Protein AF-A0A267DF35-F1 (afdb_monomer_lite)

pLDDT: mean 71.63, std 26.58, range [28.72, 97.94]

Sequence (226 aa):
MASSPFNLDKVQTRDFTPEPRKPHSKATREAQYLIDQVGPALTAGVAQIVQQKPRDPIEFLSQYLMKHADSIRYHNEQEELAQRIKEEEEAERLEELRRQEIAEEQRQMMERKRQLERERAEEEERQRREAEEARLREEEEERQRAERAAAEVEIPEGEADEDGGEAKEDGEEGAETSAAPPGEEAADAVEAGEGNQAEAEGEAEAEGEAEAEGEAEAAEEEENAE

InterPro domains:
  IPR007858 Dpy-30 motif [PF05186] (31-69)
  IPR049630 DPY30 domain-containing protein-like, dimerization/docking domain [cd22966] (30-71)

Organism: NCBI:txid282301

Secondary structure (DSSP, 8-state):
-PPPP---TT--------PPPPP-TT--HHHHHHHHHTHHHHHHHHHHHHHH--S-HHHHHHHHHHHHHHHHHHHHHHHHHHHHHHHHHHHHHHHHHHHHHHHHHHHHHHHHHHHHHHHHHHHHHHHHHHHHHHHHHHHHHHHHHHHHHHHTTSS------------------------------------------PPPPP------------------------

Foldseek 3Di:
DDDDDDDPVPPPPPPCPPDDDDPPPDDDPVRVCCCVPVVVQVVVLVVVCVVVVDPDSVVSSVVSVVVVVVVVVVVVVVVVVVVVVVVVVVVVVVVVVVVVVVVVVVVVVVVVVVVVVVVVVVVVVVVVVVVVVVVVVVVVVVVVVVVVVVVVPPDDDDDDDDDDDDDDDDDDDDDDDDDDDDDDDDDDDDDDDDDDDDDDDDDDDDDDDDDDDDDPDDDDDDDDDD

Structure (mmCIF, N/CA/C/O backbone):
data_AF-A0A267DF35-F1
#
_entry.id   AF-A0A267DF35-F1
#
loop_
_atom_site.group_PDB
_atom_site.id
_atom_site.type_symbol
_atom_site.label_atom_id
_atom_site.label_alt_id
_atom_site.label_comp_id
_atom_site.label_asym_id
_atom_site.label_entity_id
_atom_site.label_seq_id
_atom_site.pdbx_PDB_ins_code
_atom_site.Cartn_x
_atom_site.Cartn_y
_atom_site.Cartn_z
_atom_site.occupancy
_atom_site.B_iso_or_equiv
_atom_site.auth_seq_id
_atom_site.auth_comp_id
_atom_site.auth_asym_id
_atom_site.auth_atom_id
_atom_site.pdbx_PDB_model_num
ATOM 1 N N . MET A 1 1 ? -46.306 -42.555 53.923 1.00 40.75 1 MET A N 1
ATOM 2 C CA . MET A 1 1 ? -45.719 -41.300 53.408 1.00 40.75 1 MET A CA 1
ATOM 3 C C . MET A 1 1 ? -45.059 -41.631 52.082 1.00 40.75 1 MET A C 1
ATOM 5 O O . MET A 1 1 ? -44.122 -42.415 52.092 1.00 40.75 1 MET A O 1
ATOM 9 N N . ALA A 1 2 ? -45.590 -41.146 50.958 1.00 41.97 2 ALA A N 1
ATOM 10 C CA . ALA A 1 2 ? -45.001 -41.395 49.642 1.00 41.97 2 ALA A CA 1
ATOM 11 C C . ALA A 1 2 ? -44.141 -40.185 49.255 1.00 41.97 2 ALA A C 1
ATOM 13 O O . ALA A 1 2 ? -44.648 -39.066 49.216 1.00 41.97 2 ALA A O 1
ATOM 14 N N . SER A 1 3 ? -42.847 -40.407 49.022 1.00 52.50 3 SER A N 1
ATOM 15 C CA . SER A 1 3 ? -41.938 -39.359 48.552 1.00 52.50 3 SER A CA 1
ATOM 16 C C . SER A 1 3 ? -42.198 -39.093 47.070 1.00 52.50 3 SER A C 1
ATOM 18 O O . SER A 1 3 ? -42.183 -40.029 46.272 1.00 52.50 3 SER A O 1
ATOM 20 N N . SER A 1 4 ? -42.458 -37.838 46.706 1.00 61.84 4 SER A N 1
ATOM 21 C CA . SER A 1 4 ? -42.641 -37.439 45.308 1.00 61.84 4 SER A CA 1
ATOM 22 C C . SER A 1 4 ? -41.275 -37.185 44.659 1.00 61.84 4 SER A C 1
ATOM 24 O O . SER A 1 4 ? -40.547 -36.316 45.148 1.00 61.84 4 SER A O 1
ATOM 26 N N . PRO A 1 5 ? -40.898 -37.889 43.575 1.00 60.62 5 PRO A N 1
ATOM 27 C CA . PRO A 1 5 ? -39.679 -37.575 42.844 1.00 60.62 5 PRO A CA 1
ATOM 28 C C . PRO A 1 5 ? -39.849 -36.250 42.090 1.00 60.62 5 PRO A C 1
ATOM 30 O O . PRO A 1 5 ? -40.689 -36.108 41.195 1.00 60.62 5 PRO A O 1
ATOM 33 N N . PHE A 1 6 ? -39.027 -35.266 42.453 1.00 54.31 6 PHE A N 1
ATOM 34 C CA . PHE A 1 6 ? -38.950 -33.984 41.760 1.00 54.31 6 PHE A CA 1
ATOM 35 C C . PHE A 1 6 ? -38.382 -34.226 40.352 1.00 54.31 6 PHE A C 1
ATOM 37 O O . PHE A 1 6 ? -37.227 -34.618 40.202 1.00 54.31 6 PHE A O 1
ATOM 44 N N . ASN A 1 7 ? -39.208 -34.062 39.316 1.00 48.56 7 ASN A N 1
ATOM 45 C CA . ASN A 1 7 ? -38.816 -34.358 37.936 1.00 48.56 7 ASN A CA 1
ATOM 46 C C . ASN A 1 7 ? -37.849 -33.280 37.415 1.00 48.56 7 ASN A C 1
ATOM 48 O O . ASN A 1 7 ? -38.279 -32.177 37.079 1.00 48.56 7 ASN A O 1
ATOM 52 N N . LEU A 1 8 ? -36.555 -33.609 37.332 1.00 54.41 8 LEU A N 1
ATOM 53 C CA . LEU A 1 8 ? -35.504 -32.720 36.810 1.00 54.41 8 LEU A CA 1
ATOM 54 C C . LEU A 1 8 ? -35.492 -32.596 35.271 1.00 54.41 8 LEU A C 1
ATOM 56 O O . LEU A 1 8 ? -34.877 -31.673 34.746 1.00 54.41 8 LEU A O 1
ATOM 60 N N . ASP A 1 9 ? -36.236 -33.441 34.553 1.00 50.03 9 ASP A N 1
ATOM 61 C CA . ASP A 1 9 ? -36.287 -33.533 33.077 1.00 50.03 9 ASP A CA 1
ATOM 62 C C . ASP A 1 9 ? -36.944 -32.336 32.349 1.00 50.03 9 ASP A C 1
ATOM 64 O O . ASP A 1 9 ? -37.259 -32.401 31.160 1.00 50.03 9 ASP A O 1
ATOM 68 N N . LYS A 1 10 ? -37.187 -31.218 33.044 1.00 48.59 10 LYS A N 1
ATOM 69 C CA . LYS A 1 10 ? -37.752 -29.985 32.462 1.00 48.59 10 LYS A CA 1
ATOM 70 C C . LYS A 1 10 ? -36.919 -28.733 32.721 1.00 48.59 10 LYS A C 1
ATOM 72 O O . LYS A 1 10 ? -37.436 -27.620 32.605 1.00 48.59 10 LYS A O 1
ATOM 77 N N . VAL A 1 11 ? -35.620 -28.886 32.982 1.00 51.66 11 VAL A N 1
ATOM 78 C CA . VAL A 1 11 ? -34.670 -27.788 32.757 1.00 51.66 11 VAL A CA 1
ATOM 79 C C . VAL A 1 11 ? -34.530 -27.603 31.245 1.00 51.66 11 VAL A C 1
ATOM 81 O O . VAL A 1 11 ? -33.640 -28.162 30.614 1.00 51.66 11 VAL A O 1
ATOM 84 N N . GLN A 1 12 ? -35.448 -26.836 30.650 1.00 52.31 12 GLN A N 1
ATOM 85 C CA . GLN A 1 12 ? -35.281 -26.357 29.283 1.00 52.31 12 GLN A CA 1
ATOM 86 C C . GLN A 1 12 ? -34.037 -25.471 29.253 1.00 52.31 12 GLN A C 1
ATOM 88 O O . GLN A 1 12 ? -34.092 -24.305 29.656 1.00 52.31 12 GLN A O 1
ATOM 93 N N . THR A 1 13 ? -32.927 -26.016 28.758 1.00 57.03 13 THR A N 1
ATOM 94 C CA . THR A 1 13 ? -31.830 -25.226 28.210 1.00 57.03 13 THR A CA 1
ATOM 95 C C . THR A 1 13 ? -32.410 -24.442 27.043 1.00 57.03 13 THR A C 1
ATOM 97 O O . THR A 1 13 ? -32.525 -24.931 25.925 1.00 57.03 13 THR A O 1
ATOM 100 N N . ARG A 1 14 ? -32.891 -23.231 27.335 1.00 56.28 14 ARG A N 1
ATOM 101 C CA . ARG A 1 14 ? -33.241 -22.266 26.303 1.00 56.28 14 ARG A CA 1
ATOM 102 C C . ARG A 1 14 ? -31.935 -21.842 25.668 1.00 56.28 14 ARG A C 1
ATOM 104 O O . ARG A 1 14 ? -31.262 -20.962 26.201 1.00 56.28 14 ARG A O 1
ATOM 111 N N . ASP A 1 15 ? -31.595 -22.507 24.572 1.00 53.44 15 ASP A N 1
ATOM 112 C CA . ASP A 1 15 ? -30.489 -22.130 23.711 1.00 53.44 15 ASP A CA 1
ATOM 113 C C . ASP A 1 15 ? -30.694 -20.668 23.320 1.00 53.44 15 ASP A C 1
ATOM 115 O O . ASP A 1 15 ? -31.585 -20.326 22.540 1.00 53.44 15 ASP A O 1
ATOM 119 N N . PHE A 1 16 ? -29.922 -19.782 23.950 1.00 56.56 16 PHE A N 1
ATOM 120 C CA . PHE A 1 16 ? -29.970 -18.352 23.687 1.00 56.56 16 PHE A CA 1
ATOM 121 C C . PHE A 1 16 ? -29.202 -18.092 22.394 1.00 56.56 16 PHE A C 1
ATOM 123 O O . PHE A 1 16 ? -28.082 -17.588 22.398 1.00 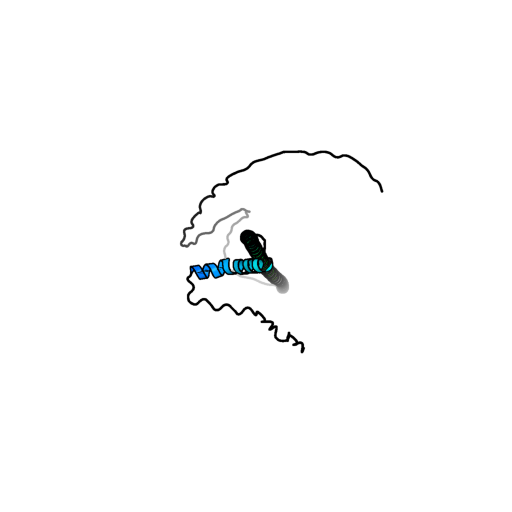56.56 16 PHE A O 1
ATOM 130 N N . THR A 1 17 ? -29.799 -18.490 21.273 1.00 56.69 17 THR A N 1
ATOM 131 C CA . THR A 1 17 ? -29.380 -18.030 19.957 1.00 56.69 17 THR A CA 1
ATOM 132 C C . THR A 1 17 ? -29.725 -16.541 19.869 1.00 56.69 17 THR A C 1
ATOM 134 O O . THR A 1 17 ? -30.900 -16.177 19.969 1.00 56.69 17 THR A O 1
ATOM 137 N N . PRO A 1 18 ? -28.737 -15.636 19.740 1.00 60.66 18 PRO A N 1
ATOM 138 C CA . PRO A 1 18 ? -29.034 -14.221 19.593 1.00 60.66 18 PRO A CA 1
ATOM 139 C C . PRO A 1 18 ? -29.689 -13.999 18.225 1.00 60.66 18 PRO A C 1
ATOM 141 O O . PRO A 1 18 ? -29.013 -14.004 17.197 1.00 60.66 18 PRO A O 1
ATOM 144 N N . GLU A 1 19 ? -31.014 -13.825 18.203 1.00 65.94 19 GLU A N 1
ATOM 145 C CA . GLU A 1 19 ? -31.729 -13.451 16.981 1.00 65.94 19 GLU A CA 1
ATOM 146 C C . GLU A 1 19 ? -31.146 -12.146 16.401 1.00 65.94 19 GLU A C 1
ATOM 148 O O . GLU A 1 19 ? -30.829 -11.222 17.164 1.00 65.94 19 GLU A O 1
ATOM 153 N N . PRO A 1 20 ? -31.041 -12.016 15.063 1.00 62.72 20 PRO A N 1
ATOM 154 C CA . PRO A 1 20 ? -30.646 -10.758 14.443 1.00 62.72 20 PRO A CA 1
ATOM 155 C C . PRO A 1 20 ? -31.634 -9.660 14.856 1.00 62.72 20 PRO A C 1
ATOM 157 O O . PRO A 1 20 ? -32.845 -9.770 14.636 1.00 62.72 20 PRO A O 1
ATOM 160 N N . ARG A 1 21 ? -31.116 -8.600 15.491 1.00 64.88 21 ARG A N 1
ATOM 161 C CA . ARG A 1 21 ? -31.935 -7.514 16.043 1.00 64.88 21 ARG A CA 1
ATOM 162 C C . ARG A 1 21 ? -32.759 -6.878 14.921 1.00 64.88 21 ARG A C 1
ATOM 164 O O . ARG A 1 21 ? -32.207 -6.297 13.991 1.00 64.88 21 ARG A O 1
ATOM 171 N N . LYS A 1 22 ? -34.088 -6.977 15.017 1.00 64.94 22 LYS A N 1
ATOM 172 C CA . LYS A 1 22 ? -35.008 -6.324 14.073 1.00 64.94 22 LYS A CA 1
ATOM 173 C C . LYS A 1 22 ? -34.751 -4.811 14.101 1.00 64.94 22 LYS A C 1
ATOM 175 O O . LYS A 1 22 ? -34.711 -4.258 15.203 1.00 64.94 22 LYS A O 1
ATOM 180 N N . PRO A 1 23 ? -34.609 -4.138 12.943 1.00 60.25 23 PRO A N 1
ATOM 181 C CA . PRO A 1 23 ? -34.352 -2.706 12.913 1.00 60.25 23 PRO A CA 1
ATOM 182 C C . PRO A 1 23 ? -35.481 -1.968 13.629 1.00 60.25 23 PRO A C 1
ATOM 184 O O . PRO A 1 23 ? -36.667 -2.231 13.400 1.00 60.25 23 PRO A O 1
ATOM 187 N N . HIS A 1 24 ? -35.112 -1.050 14.518 1.00 59.75 24 HIS A N 1
ATOM 188 C CA . HIS A 1 24 ? -36.062 -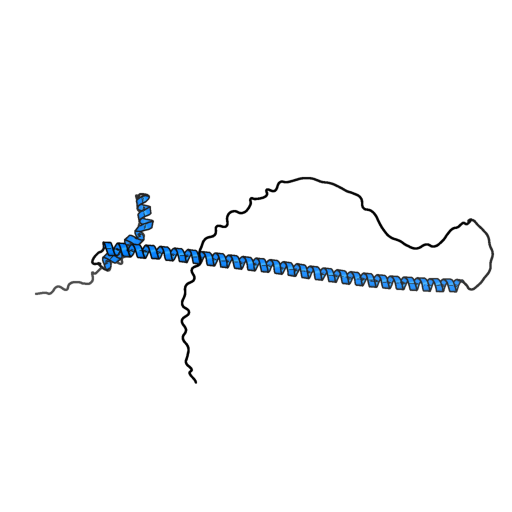0.257 15.282 1.00 59.75 24 HIS A CA 1
ATOM 189 C C . HIS A 1 24 ? -36.770 0.711 14.329 1.00 59.75 24 HIS A C 1
ATOM 191 O O . HIS A 1 24 ? -36.291 1.812 14.077 1.00 59.75 24 HIS A O 1
ATOM 197 N N . SER A 1 25 ? -37.933 0.315 13.807 1.00 60.19 25 SER A N 1
ATOM 198 C CA . SER A 1 25 ? -38.669 1.010 12.733 1.00 60.19 25 SER A CA 1
ATOM 199 C C . SER A 1 25 ? -39.163 2.431 13.062 1.00 60.19 25 SER A C 1
ATOM 201 O O . SER A 1 25 ? -39.901 3.022 12.275 1.00 60.19 25 SER A O 1
ATOM 203 N N . LYS A 1 26 ? -38.779 2.973 14.227 1.00 68.00 26 LYS A N 1
ATOM 204 C CA . LYS A 1 26 ? -39.048 4.333 14.717 1.00 68.00 26 LYS A CA 1
ATOM 205 C C . LYS A 1 26 ? -37.891 4.916 15.557 1.00 68.00 26 LYS A C 1
ATOM 207 O O . LYS A 1 26 ? -38.143 5.763 16.410 1.00 68.00 26 LYS A O 1
ATOM 212 N N . ALA A 1 27 ? -36.648 4.459 15.380 1.00 72.38 27 ALA A N 1
ATOM 213 C CA . ALA A 1 27 ? -35.501 5.122 16.007 1.00 72.38 27 ALA A CA 1
ATOM 214 C C . ALA A 1 27 ? -35.288 6.519 15.396 1.00 72.38 27 ALA A C 1
ATOM 216 O O . ALA A 1 27 ? -35.345 6.688 14.177 1.00 72.38 27 ALA A O 1
ATOM 217 N N . THR A 1 28 ? -35.036 7.527 16.234 1.00 86.81 28 THR A N 1
ATOM 218 C CA . THR A 1 28 ? -34.526 8.823 15.766 1.00 86.81 28 THR A CA 1
ATOM 219 C C . THR A 1 28 ? -33.090 8.659 15.262 1.00 86.81 28 THR A C 1
ATOM 221 O O . THR A 1 28 ? -32.393 7.725 15.659 1.00 86.81 28 THR A O 1
ATOM 224 N N . ARG A 1 29 ? -32.609 9.579 14.412 1.00 89.06 29 ARG A N 1
ATOM 225 C CA . ARG A 1 29 ? -31.218 9.556 13.914 1.00 89.06 29 ARG A CA 1
ATOM 226 C C . ARG A 1 29 ? -30.191 9.528 15.057 1.00 89.06 29 ARG A C 1
ATOM 228 O O . ARG A 1 29 ? -29.185 8.840 14.953 1.00 89.06 29 ARG A O 1
ATOM 235 N N . GLU A 1 30 ? -30.484 10.230 16.148 1.00 90.44 30 GLU A N 1
ATOM 236 C CA . GLU A 1 30 ? -29.698 10.231 17.389 1.00 90.44 30 GLU A CA 1
ATOM 237 C C . GLU A 1 30 ? -29.680 8.853 18.062 1.00 90.44 30 GLU A C 1
ATOM 239 O O . GLU A 1 30 ? -28.615 8.353 18.412 1.00 90.44 30 GLU A O 1
ATOM 244 N N . ALA A 1 31 ? -30.842 8.203 18.199 1.00 89.88 31 ALA A N 1
ATOM 245 C CA . ALA A 1 31 ? -30.923 6.860 18.765 1.00 89.88 31 ALA A CA 1
ATOM 246 C C . ALA A 1 31 ? -30.170 5.838 17.900 1.00 89.88 31 ALA A C 1
ATOM 248 O O . ALA A 1 31 ? -29.471 4.991 18.446 1.00 89.88 31 ALA A O 1
ATOM 249 N N . GLN A 1 32 ? -30.261 5.945 16.571 1.00 91.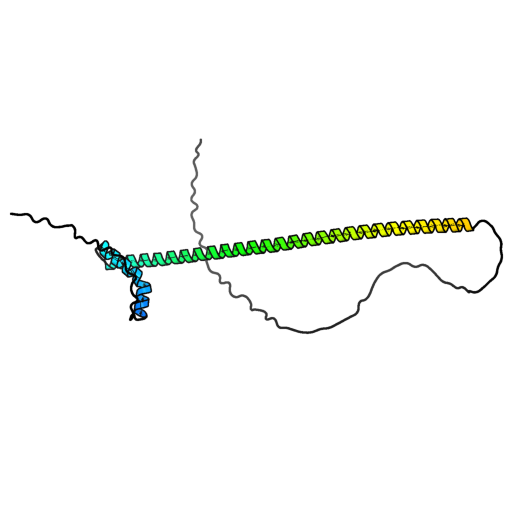12 32 GLN A N 1
ATOM 250 C CA . GLN A 1 32 ? -29.509 5.093 15.649 1.00 91.12 32 GLN A CA 1
ATOM 251 C C . GLN A 1 32 ? -27.993 5.304 15.804 1.00 91.12 32 GLN A C 1
ATOM 253 O O . GLN A 1 32 ? -27.269 4.342 16.027 1.00 91.12 32 GLN A O 1
ATOM 258 N N . TYR A 1 33 ? -27.529 6.558 15.822 1.00 92.75 33 TYR A N 1
ATOM 259 C CA . TYR A 1 33 ? -26.122 6.895 16.068 1.00 92.75 33 TYR A CA 1
ATOM 260 C C . TYR A 1 33 ? -25.599 6.318 17.395 1.00 92.75 33 TYR A C 1
ATOM 262 O O . TYR A 1 33 ? -24.522 5.728 17.430 1.00 92.75 33 TYR A O 1
ATOM 270 N N . LEU A 1 34 ? -26.370 6.423 18.483 1.00 93.69 34 LEU A N 1
ATOM 271 C CA . LEU A 1 34 ? -25.994 5.838 19.775 1.00 93.69 34 LEU A CA 1
ATOM 272 C C . LEU A 1 34 ? -25.957 4.301 19.736 1.00 93.69 34 LEU A C 1
ATOM 274 O O . LEU A 1 34 ? -25.057 3.696 20.319 1.00 93.69 34 LEU A O 1
ATOM 278 N N . ILE A 1 35 ? -26.907 3.664 19.047 1.00 92.00 35 ILE A N 1
ATOM 279 C CA . ILE A 1 35 ? -26.942 2.206 18.870 1.00 92.00 35 ILE A CA 1
ATOM 280 C C . ILE A 1 35 ? -25.717 1.716 18.096 1.00 92.00 35 ILE A C 1
ATOM 282 O O . ILE A 1 35 ? -25.149 0.696 18.480 1.00 92.00 35 ILE A O 1
ATOM 286 N N . ASP A 1 36 ? -25.299 2.445 17.064 1.00 91.88 36 ASP A N 1
ATOM 287 C CA . ASP A 1 36 ? -24.197 2.037 16.194 1.00 91.88 36 ASP A CA 1
ATOM 288 C C . ASP A 1 36 ? -22.826 2.317 16.839 1.00 91.88 36 ASP A C 1
ATOM 290 O O . ASP A 1 36 ? -21.949 1.458 16.810 1.00 91.88 36 ASP A O 1
ATOM 294 N N . GLN A 1 37 ? -22.646 3.481 17.481 1.00 92.00 37 GLN A N 1
ATOM 295 C CA . GLN A 1 37 ? -21.349 3.911 18.029 1.00 92.00 37 GLN A CA 1
ATOM 296 C C . GLN A 1 37 ? -21.048 3.358 19.431 1.00 92.00 37 GLN A C 1
ATOM 298 O O . GLN A 1 37 ? -19.954 2.859 19.681 1.00 92.00 37 GLN A O 1
ATOM 303 N N . VAL A 1 38 ? -22.000 3.443 20.370 1.00 92.94 38 VAL A N 1
ATOM 304 C CA . VAL A 1 38 ? -21.778 3.039 21.778 1.00 92.94 38 VAL A CA 1
ATOM 305 C C . VAL A 1 38 ? -22.556 1.788 22.180 1.00 92.94 38 VAL A C 1
ATOM 307 O O . VAL A 1 38 ? -22.221 1.145 23.176 1.00 92.94 38 VAL A O 1
ATOM 310 N N . GLY A 1 39 ? -23.564 1.392 21.400 1.00 93.56 39 GLY A N 1
ATOM 311 C CA . GLY A 1 39 ? -24.385 0.210 21.652 1.00 93.56 39 GLY A CA 1
ATOM 312 C C . GLY A 1 39 ? -23.605 -1.105 21.805 1.00 93.56 39 GLY A C 1
ATOM 313 O O . GLY A 1 39 ? -23.919 -1.843 22.748 1.00 93.56 39 GLY A O 1
ATOM 314 N N . PRO A 1 40 ? -22.594 -1.426 20.967 1.00 93.44 40 PRO A N 1
ATOM 315 C CA . PRO A 1 40 ? -21.802 -2.649 21.119 1.00 93.44 40 PRO A CA 1
ATOM 316 C C . PRO A 1 40 ? -21.006 -2.657 22.430 1.00 93.44 40 PRO A C 1
ATOM 318 O O . PRO A 1 40 ? -21.162 -3.578 23.236 1.00 93.44 40 PRO A O 1
ATOM 321 N N . ALA A 1 41 ? -20.247 -1.586 22.687 1.00 94.25 41 ALA A N 1
ATOM 322 C CA . ALA A 1 41 ? -19.404 -1.435 23.871 1.00 94.25 41 ALA A CA 1
ATOM 323 C C . ALA A 1 41 ? -20.224 -1.467 25.172 1.00 94.25 41 ALA A C 1
ATOM 325 O O . ALA A 1 41 ? -19.899 -2.208 26.100 1.00 94.25 41 ALA A O 1
ATOM 326 N N . LEU A 1 42 ? -21.341 -0.732 25.228 1.00 96.25 42 LEU A N 1
ATOM 327 C CA . LEU A 1 42 ? -22.234 -0.727 26.390 1.00 96.25 42 LEU A CA 1
ATOM 328 C C . LEU A 1 42 ? -22.922 -2.083 26.597 1.00 96.25 42 LEU A C 1
ATOM 330 O O . LEU A 1 42 ? -23.029 -2.533 27.737 1.00 96.25 42 LEU A O 1
ATOM 334 N N . THR A 1 43 ? -23.349 -2.769 25.527 1.00 96.38 43 THR A N 1
ATOM 335 C CA . THR A 1 43 ? -23.936 -4.118 25.649 1.00 96.38 43 THR A CA 1
ATOM 336 C C . THR A 1 43 ? -22.921 -5.090 26.259 1.00 96.38 43 THR A C 1
ATOM 338 O O . THR A 1 43 ? -23.259 -5.827 27.186 1.00 96.38 43 THR A O 1
ATOM 341 N N . ALA A 1 44 ? -21.680 -5.084 25.764 1.00 95.44 44 ALA A N 1
ATOM 342 C CA . ALA A 1 44 ? -20.626 -5.980 26.229 1.00 95.44 44 ALA A CA 1
ATOM 343 C C . ALA A 1 44 ? -20.174 -5.656 27.666 1.00 95.44 44 ALA A C 1
ATOM 345 O O . ALA A 1 44 ? -20.095 -6.561 28.499 1.00 95.44 44 ALA A O 1
ATOM 346 N N . GLY A 1 45 ? -19.972 -4.376 27.995 1.00 96.38 45 GLY A N 1
ATOM 347 C CA . GLY A 1 45 ? -19.611 -3.932 29.344 1.00 96.38 45 GLY A CA 1
ATOM 348 C C . GLY A 1 45 ? -20.682 -4.270 30.384 1.00 96.38 45 GLY A C 1
ATOM 349 O O . GLY A 1 45 ? -20.375 -4.842 31.430 1.00 96.38 45 GLY A O 1
ATOM 350 N N . VAL A 1 46 ? -21.961 -4.023 30.078 1.00 97.06 46 VAL A N 1
ATOM 351 C CA . VAL A 1 46 ? -23.078 -4.403 30.962 1.00 97.06 46 VAL A CA 1
ATOM 352 C C . VAL A 1 46 ? -23.193 -5.925 31.102 1.00 97.06 46 VAL A C 1
ATOM 354 O O . VAL A 1 46 ? -23.432 -6.414 32.207 1.00 97.06 46 VAL A O 1
ATOM 357 N N . ALA A 1 47 ? -22.957 -6.696 30.035 1.00 97.38 47 ALA A N 1
ATOM 358 C CA . ALA A 1 47 ? -22.911 -8.155 30.128 1.00 97.38 47 ALA A CA 1
ATOM 359 C C . ALA A 1 47 ? -21.792 -8.640 31.072 1.00 97.38 47 ALA A C 1
ATOM 361 O O . ALA A 1 47 ? -22.034 -9.533 31.888 1.00 97.38 47 ALA A O 1
ATOM 362 N N . GLN A 1 48 ? -20.605 -8.019 31.037 1.00 96.06 48 GLN A N 1
ATOM 363 C CA . GLN A 1 48 ? -19.525 -8.326 31.983 1.00 96.06 48 GLN A CA 1
ATOM 364 C C . GLN A 1 48 ? -19.879 -7.946 33.428 1.00 96.06 48 GLN A C 1
ATOM 366 O O . GLN A 1 48 ? -19.615 -8.737 34.333 1.00 96.06 48 GLN A O 1
ATOM 371 N N . ILE A 1 49 ? -20.547 -6.811 33.664 1.00 97.81 49 ILE A N 1
ATOM 372 C CA . ILE A 1 49 ? -21.025 -6.416 35.004 1.00 97.81 49 ILE A CA 1
ATOM 373 C C . ILE A 1 49 ? -21.996 -7.455 35.574 1.00 97.81 49 ILE A C 1
ATOM 375 O O . ILE A 1 49 ? -21.879 -7.837 36.739 1.00 97.81 49 ILE A O 1
ATOM 379 N N . VAL A 1 50 ? -22.933 -7.957 34.763 1.00 97.31 50 VAL A N 1
ATOM 380 C CA . VAL A 1 50 ? -23.902 -8.984 35.190 1.00 97.31 50 VAL A CA 1
ATOM 381 C C . VAL A 1 50 ? -23.216 -10.313 35.537 1.00 97.31 50 VAL A C 1
ATOM 383 O O . VAL A 1 50 ? -23.657 -11.001 36.463 1.00 97.31 50 VAL A O 1
ATOM 386 N N . GLN A 1 51 ? -22.134 -10.663 34.832 1.00 95.69 51 GLN A N 1
ATOM 387 C CA . GLN A 1 51 ? -21.345 -11.873 35.085 1.00 95.69 51 GLN A CA 1
ATOM 388 C C . GLN A 1 51 ? -20.446 -11.741 36.323 1.00 95.69 51 GLN A C 1
ATOM 390 O O . GLN A 1 51 ? -20.510 -12.584 37.216 1.00 95.69 51 GLN A O 1
ATOM 395 N N . GLN A 1 52 ? -19.623 -10.690 36.389 1.00 95.62 52 GLN A N 1
ATOM 396 C CA . GLN A 1 52 ? -18.597 -10.522 37.425 1.00 95.62 52 GLN A CA 1
ATOM 397 C C . GLN A 1 52 ? -19.146 -9.943 38.735 1.00 95.62 52 GLN A C 1
ATOM 399 O O . GLN A 1 52 ? -18.555 -10.166 39.789 1.00 95.62 52 GLN A O 1
ATOM 404 N N . LYS A 1 53 ? -20.269 -9.211 38.680 1.00 96.50 53 LYS A N 1
ATOM 405 C CA . LYS A 1 53 ? -20.896 -8.509 39.817 1.00 96.50 53 LYS A CA 1
ATOM 406 C C . LYS A 1 53 ? -19.874 -7.705 40.640 1.00 96.50 53 LYS A C 1
ATOM 408 O O . LYS A 1 53 ? -19.738 -7.938 41.844 1.00 96.50 53 LYS A O 1
ATOM 413 N N . PRO A 1 54 ? -19.139 -6.776 39.995 1.00 97.31 54 PRO A N 1
ATOM 414 C CA . PRO A 1 54 ? -18.141 -5.952 40.666 1.00 97.31 54 PRO A CA 1
ATOM 415 C C . PRO A 1 54 ? -18.771 -5.153 41.812 1.00 97.31 54 PRO A C 1
ATOM 417 O O . PRO A 1 54 ? -19.942 -4.772 41.758 1.00 97.31 54 PRO A O 1
ATOM 420 N N . ARG A 1 55 ? -17.970 -4.872 42.847 1.00 96.31 55 ARG A N 1
ATOM 421 C CA . ARG A 1 55 ? -18.403 -4.102 44.026 1.00 96.31 55 ARG A CA 1
ATOM 422 C C . ARG A 1 55 ? -18.894 -2.697 43.661 1.00 96.31 55 ARG A C 1
ATOM 424 O O . ARG A 1 55 ? -19.812 -2.202 44.308 1.00 96.31 55 ARG A O 1
ATOM 431 N N . ASP A 1 56 ? -18.287 -2.094 42.643 1.00 97.88 56 ASP A N 1
ATOM 432 C CA . ASP A 1 56 ? -18.749 -0.862 42.011 1.00 97.88 56 ASP A CA 1
ATOM 433 C C . ASP A 1 56 ? -18.953 -1.119 40.503 1.00 97.88 56 ASP A C 1
ATOM 435 O O . ASP A 1 56 ? -17.977 -1.352 39.783 1.00 97.88 56 ASP A O 1
ATOM 439 N N . PRO A 1 57 ? -20.204 -1.146 40.008 1.00 97.12 57 PRO A N 1
ATOM 440 C CA . PRO A 1 57 ? -20.489 -1.377 38.597 1.00 97.12 57 PRO A CA 1
ATOM 441 C C . PRO A 1 57 ? -20.277 -0.135 37.724 1.00 97.12 57 PRO A C 1
ATOM 443 O O . PRO A 1 57 ? -20.136 -0.288 36.513 1.00 97.12 57 PRO A O 1
ATOM 446 N N . ILE A 1 58 ? -20.261 1.074 38.297 1.00 97.19 58 ILE A N 1
ATOM 447 C CA . ILE A 1 58 ? -20.047 2.315 37.542 1.00 97.19 58 ILE A CA 1
ATOM 448 C C . ILE A 1 58 ? -18.557 2.443 37.227 1.00 97.19 58 ILE A C 1
ATOM 450 O O . ILE A 1 58 ? -18.193 2.628 36.067 1.00 97.19 58 ILE A O 1
ATOM 454 N N . GLU A 1 59 ? -17.709 2.241 38.236 1.00 97.44 59 GLU A N 1
ATOM 455 C CA . GLU A 1 59 ? -16.251 2.263 38.080 1.00 97.44 59 GLU A CA 1
ATOM 456 C C . GLU A 1 59 ? -15.731 1.085 37.237 1.00 97.44 59 GLU A C 1
ATOM 458 O O . GLU A 1 59 ? -14.782 1.218 36.468 1.00 97.44 59 GLU A O 1
ATOM 463 N N . PHE A 1 60 ? -16.385 -0.078 37.296 1.00 97.88 60 PHE A N 1
ATOM 464 C CA . PHE A 1 60 ? -16.073 -1.154 36.354 1.00 97.88 60 PHE A CA 1
ATOM 465 C C . PHE A 1 60 ? -16.404 -0.756 34.904 1.00 97.88 60 PHE A C 1
ATOM 467 O O . PHE A 1 60 ? -15.632 -1.055 33.991 1.00 97.88 60 PHE A O 1
ATOM 474 N N . LEU A 1 61 ? -17.541 -0.084 34.673 1.00 97.25 61 LEU A N 1
ATOM 475 C CA . LEU A 1 61 ? -17.958 0.308 33.326 1.00 97.25 61 LEU A CA 1
ATOM 476 C C . LEU A 1 61 ? -17.055 1.393 32.731 1.00 97.25 61 LEU A C 1
ATOM 478 O O . LEU A 1 61 ? -16.732 1.305 31.549 1.00 97.25 61 LEU A O 1
ATOM 482 N N . SER A 1 62 ? -16.628 2.384 33.522 1.00 97.12 62 SER A N 1
ATOM 483 C CA . SER A 1 62 ? -15.700 3.430 33.066 1.00 97.12 62 SER A CA 1
ATOM 484 C C . SER A 1 62 ? -14.380 2.815 32.590 1.00 97.12 62 SER A C 1
ATOM 486 O O . SER A 1 62 ? -13.988 3.012 31.439 1.00 97.12 62 SER A O 1
ATOM 488 N N . GLN A 1 63 ? -13.755 1.971 33.418 1.00 96.88 63 GLN A N 1
ATOM 489 C CA . GLN A 1 63 ? -12.517 1.268 33.072 1.00 96.88 63 GLN A CA 1
ATOM 490 C C . GLN A 1 63 ? -12.679 0.331 31.868 1.00 96.88 63 GLN A C 1
ATOM 492 O O . GLN A 1 63 ? -11.755 0.200 31.064 1.00 96.88 63 GLN A O 1
ATOM 497 N N . TYR A 1 64 ? -13.833 -0.332 31.730 1.00 96.50 64 TYR A N 1
ATOM 498 C CA . TYR A 1 64 ? -14.132 -1.171 30.570 1.00 96.50 64 TYR A CA 1
ATOM 499 C C . TYR A 1 64 ? -14.202 -0.344 29.278 1.00 96.50 64 TYR A C 1
ATOM 501 O O . TYR A 1 64 ? -13.579 -0.705 28.280 1.00 96.50 64 TYR A O 1
ATOM 509 N N . LEU A 1 65 ? -14.926 0.780 29.300 1.00 96.25 65 LEU A N 1
ATOM 510 C CA . LEU A 1 65 ? -15.094 1.649 28.134 1.00 96.25 65 LEU A CA 1
ATOM 511 C C . LEU A 1 65 ? -13.783 2.325 27.714 1.00 96.25 65 LEU A C 1
ATOM 513 O O . LEU A 1 65 ? -13.532 2.422 26.516 1.00 96.25 65 LEU A O 1
ATOM 517 N N . MET A 1 66 ? -12.927 2.722 28.664 1.00 96.19 66 MET A N 1
ATOM 518 C CA . MET A 1 66 ? -11.585 3.241 28.357 1.00 96.19 66 MET A CA 1
ATOM 519 C C . MET A 1 66 ? -10.744 2.196 27.611 1.00 96.19 66 MET A C 1
ATOM 521 O O . MET A 1 66 ? -10.333 2.438 26.481 1.00 96.19 66 MET A O 1
ATOM 525 N N . LYS A 1 67 ? -10.607 0.985 28.172 1.00 95.56 67 LYS A N 1
ATOM 526 C CA . LYS A 1 67 ? -9.865 -0.120 27.533 1.00 95.56 67 LYS A CA 1
ATOM 527 C C . LYS A 1 67 ? -10.417 -0.475 26.150 1.00 95.56 67 LYS A C 1
ATOM 529 O O . LYS A 1 67 ? -9.652 -0.798 25.246 1.00 95.56 67 LYS A O 1
ATOM 534 N N . HIS A 1 68 ? -11.738 -0.423 25.975 1.00 94.06 68 HIS A N 1
ATOM 535 C CA . HIS A 1 68 ? -12.389 -0.663 24.687 1.00 94.06 68 HIS A CA 1
ATOM 536 C C . HIS A 1 68 ? -12.079 0.442 23.664 1.00 94.06 68 HIS A C 1
ATOM 538 O O . HIS A 1 68 ? -11.849 0.137 22.496 1.00 94.06 68 HIS A O 1
ATOM 544 N N . ALA A 1 69 ? -12.045 1.712 24.081 1.00 93.19 69 ALA A N 1
ATOM 545 C CA . ALA A 1 69 ? -11.657 2.826 23.218 1.00 93.19 69 ALA A CA 1
ATOM 546 C C . ALA A 1 69 ? -10.183 2.724 22.793 1.00 93.19 69 ALA A C 1
ATOM 548 O O . ALA A 1 69 ? -9.888 2.840 21.604 1.00 93.19 69 ALA A O 1
ATOM 549 N N . ASP A 1 70 ? -9.281 2.417 23.729 1.00 94.56 70 ASP A N 1
ATOM 550 C CA . ASP A 1 70 ? -7.860 2.191 23.437 1.00 94.56 70 ASP A CA 1
ATOM 551 C C . ASP A 1 70 ? -7.660 0.997 22.486 1.00 94.56 70 ASP A C 1
ATOM 553 O O . ASP A 1 70 ? -6.870 1.077 21.548 1.00 94.56 70 ASP A O 1
ATOM 557 N N . SER A 1 71 ? -8.439 -0.080 22.660 1.00 93.25 71 SER A N 1
ATOM 558 C CA . SER A 1 71 ? -8.411 -1.245 21.760 1.00 93.25 71 SER A CA 1
ATOM 559 C C . SER A 1 71 ? -8.855 -0.892 20.337 1.00 93.25 71 SER A C 1
ATOM 561 O O . SER A 1 71 ? -8.212 -1.319 19.384 1.00 93.25 71 SER A O 1
ATOM 563 N N . ILE A 1 72 ? -9.927 -0.099 20.172 1.00 93.06 72 ILE A N 1
ATOM 564 C CA . ILE A 1 72 ? -10.360 0.379 18.845 1.00 93.06 72 ILE A CA 1
ATOM 565 C C . ILE A 1 72 ? -9.253 1.205 18.195 1.00 93.06 72 ILE A C 1
ATOM 567 O O . ILE A 1 72 ? -8.921 0.969 17.039 1.00 93.06 72 ILE A O 1
ATOM 571 N N . ARG A 1 73 ? -8.671 2.159 18.932 1.00 93.56 73 ARG A N 1
ATOM 572 C CA . ARG A 1 73 ? -7.599 3.013 18.406 1.00 93.56 73 ARG A CA 1
ATOM 573 C C . ARG A 1 73 ? -6.409 2.189 17.934 1.00 93.56 73 ARG A C 1
ATOM 575 O O . ARG A 1 73 ? -5.995 2.348 16.794 1.00 93.56 73 ARG A O 1
ATOM 582 N N . TYR A 1 74 ? -5.944 1.257 18.764 1.00 94.94 74 TYR A N 1
ATOM 583 C CA . TYR A 1 74 ? -4.866 0.344 18.403 1.00 94.94 74 TYR A CA 1
ATOM 584 C C . TYR A 1 74 ? -5.196 -0.474 17.146 1.00 94.94 74 TYR A C 1
ATOM 586 O O . TYR A 1 74 ? -4.373 -0.555 16.240 1.00 94.94 74 TYR A O 1
ATOM 594 N N . HIS A 1 75 ? -6.401 -1.048 17.045 1.00 93.56 75 HIS A N 1
ATOM 595 C CA . HIS A 1 75 ? -6.794 -1.806 15.854 1.00 93.56 75 HIS A CA 1
ATOM 596 C C . HIS A 1 75 ? -6.854 -0.939 14.592 1.00 93.56 75 HIS A C 1
ATOM 598 O O . HIS A 1 75 ? -6.329 -1.361 13.567 1.00 93.56 75 HIS A O 1
ATOM 604 N N . ASN A 1 76 ? -7.395 0.279 14.671 1.00 94.44 76 ASN A N 1
ATOM 605 C CA . ASN A 1 76 ? -7.407 1.216 13.547 1.00 94.44 76 ASN A CA 1
ATOM 606 C C . ASN A 1 76 ? -5.977 1.599 13.120 1.00 94.44 76 ASN A C 1
ATOM 608 O O . ASN A 1 76 ? -5.654 1.533 11.940 1.00 94.44 76 ASN A O 1
ATOM 612 N N . GLU A 1 77 ? -5.103 1.932 14.076 1.00 95.75 77 GLU A N 1
ATOM 613 C CA . GLU A 1 77 ? -3.691 2.258 13.827 1.00 95.75 77 GLU A CA 1
ATOM 614 C C . GLU A 1 77 ? -2.952 1.073 13.163 1.00 95.75 77 GLU A C 1
ATOM 616 O O . GLU A 1 77 ? -2.173 1.268 12.230 1.00 95.75 77 GLU A O 1
ATOM 621 N N . GLN A 1 78 ? -3.231 -0.173 13.574 1.00 95.62 78 GLN A N 1
ATOM 622 C CA . GLN A 1 78 ? -2.691 -1.374 12.919 1.00 95.62 78 GLN A CA 1
ATOM 623 C C . GLN A 1 78 ? -3.278 -1.616 11.518 1.00 95.62 78 GLN A C 1
ATOM 625 O O . GLN A 1 78 ? -2.545 -2.033 10.621 1.00 95.62 78 GLN A O 1
ATOM 630 N N . GLU A 1 79 ? -4.572 -1.363 11.301 1.00 96.19 79 GLU A N 1
ATOM 631 C CA . GLU A 1 79 ? -5.203 -1.486 9.980 1.00 96.19 79 GLU A CA 1
ATOM 632 C C . GLU A 1 79 ? -4.678 -0.436 8.992 1.00 96.19 79 GLU A C 1
ATOM 634 O O . GLU A 1 79 ? -4.418 -0.782 7.840 1.00 96.19 79 GLU A O 1
ATOM 639 N N . GLU A 1 80 ? -4.454 0.806 9.431 1.00 96.19 80 GLU A N 1
ATOM 640 C CA . GLU A 1 80 ? -3.823 1.857 8.625 1.00 96.19 80 GLU A CA 1
ATOM 641 C C . GLU A 1 80 ? -2.378 1.500 8.251 1.00 96.19 80 GLU A C 1
ATOM 643 O O . GLU A 1 80 ? -1.998 1.612 7.085 1.00 96.19 80 GLU A O 1
ATOM 648 N N . LEU A 1 81 ? -1.570 1.020 9.204 1.00 96.56 81 LEU A N 1
ATOM 649 C CA . LEU A 1 81 ? -0.205 0.559 8.923 1.00 96.56 81 LEU A CA 1
ATOM 650 C C . LEU A 1 81 ? -0.199 -0.619 7.936 1.00 96.56 81 LEU A C 1
ATOM 652 O O . LEU A 1 81 ? 0.579 -0.626 6.984 1.00 96.56 81 LEU A O 1
ATOM 656 N N . ALA A 1 82 ? -1.104 -1.585 8.110 1.00 96.44 82 ALA A N 1
ATOM 657 C CA . ALA A 1 82 ? -1.240 -2.727 7.209 1.00 96.44 82 ALA A CA 1
ATOM 658 C C . ALA A 1 82 ? -1.791 -2.359 5.817 1.00 96.44 82 ALA A C 1
ATOM 660 O O . ALA A 1 82 ? -1.621 -3.141 4.881 1.00 96.44 82 ALA A O 1
ATOM 661 N N . GLN A 1 83 ? -2.466 -1.215 5.667 1.00 96.88 83 GLN A N 1
ATOM 662 C CA . GLN A 1 83 ? -2.846 -0.656 4.365 1.00 96.88 83 GLN A CA 1
ATOM 663 C C . GLN A 1 83 ? -1.640 0.003 3.691 1.00 96.88 83 GLN A C 1
ATOM 665 O O . GLN A 1 83 ? -1.315 -0.379 2.571 1.00 96.88 83 GLN A O 1
ATOM 670 N N . ARG A 1 84 ? -0.902 0.870 4.399 1.00 96.81 84 ARG A N 1
ATOM 671 C CA . ARG A 1 84 ? 0.300 1.539 3.860 1.00 96.81 84 ARG A CA 1
ATOM 672 C C . ARG A 1 84 ? 1.353 0.550 3.356 1.00 96.81 84 ARG A C 1
ATOM 674 O O . ARG A 1 84 ? 1.854 0.722 2.255 1.00 96.81 84 ARG A O 1
ATOM 681 N N . ILE A 1 85 ? 1.625 -0.522 4.108 1.00 96.88 85 ILE A N 1
ATOM 682 C CA . ILE A 1 85 ? 2.577 -1.571 3.691 1.00 96.88 85 ILE A CA 1
ATOM 683 C C . ILE A 1 85 ? 2.126 -2.252 2.386 1.00 96.88 85 ILE A C 1
ATOM 685 O O . ILE A 1 85 ? 2.952 -2.556 1.534 1.00 96.88 85 ILE A O 1
ATOM 689 N N . LYS A 1 86 ? 0.819 -2.475 2.190 1.00 96.94 86 LYS A N 1
ATOM 690 C CA . LYS A 1 86 ? 0.304 -3.063 0.940 1.00 96.94 86 LYS A CA 1
ATOM 691 C C . LYS A 1 86 ? 0.393 -2.095 -0.232 1.00 96.94 86 LYS A C 1
ATOM 693 O O . LYS A 1 86 ? 0.725 -2.524 -1.328 1.00 96.94 86 LYS A O 1
ATOM 698 N N . GLU A 1 87 ? 0.096 -0.819 -0.004 1.00 96.94 87 GLU A N 1
ATOM 699 C CA . GLU A 1 87 ? 0.234 0.231 -1.018 1.00 96.94 87 GLU A CA 1
ATOM 700 C C . GLU A 1 87 ? 1.700 0.378 -1.460 1.00 96.94 87 GLU A C 1
ATOM 702 O O . GLU A 1 87 ? 1.968 0.500 -2.653 1.00 96.94 87 GLU A O 1
ATOM 707 N N . GLU A 1 88 ? 2.646 0.278 -0.521 1.00 96.62 88 GLU A N 1
ATOM 708 C CA . GLU A 1 88 ? 4.090 0.258 -0.780 1.00 96.62 88 GLU A CA 1
ATOM 709 C C . GLU A 1 88 ? 4.512 -1.000 -1.566 1.00 96.62 88 GLU A C 1
ATOM 711 O O . GLU A 1 88 ? 5.096 -0.871 -2.639 1.00 96.62 88 GLU A O 1
ATOM 716 N N . GLU A 1 89 ? 4.112 -2.208 -1.136 1.00 96.75 89 GLU A N 1
ATOM 717 C CA . GLU A 1 89 ? 4.358 -3.458 -1.884 1.00 96.75 89 GLU A CA 1
ATOM 718 C C . GLU A 1 89 ? 3.771 -3.440 -3.312 1.00 96.75 89 GLU A C 1
ATOM 720 O O . GLU A 1 89 ? 4.344 -4.017 -4.241 1.00 96.75 89 GLU A O 1
ATOM 725 N N . GLU A 1 90 ? 2.593 -2.841 -3.506 1.00 97.12 90 GLU A N 1
ATOM 726 C CA . GLU A 1 90 ? 1.957 -2.718 -4.823 1.00 97.12 90 GLU A CA 1
ATOM 727 C C . GLU A 1 90 ? 2.669 -1.682 -5.707 1.00 97.12 90 GLU A C 1
ATOM 729 O O . GLU A 1 90 ? 2.828 -1.919 -6.910 1.00 97.12 90 GLU A O 1
ATOM 734 N N . ALA A 1 91 ? 3.157 -0.583 -5.123 1.00 97.06 91 ALA A N 1
ATOM 735 C CA . ALA A 1 91 ? 3.971 0.409 -5.818 1.00 97.06 91 ALA A CA 1
ATOM 736 C C . ALA A 1 91 ? 5.326 -0.173 -6.256 1.00 97.06 91 ALA A C 1
ATOM 738 O O . ALA A 1 91 ? 5.669 -0.069 -7.436 1.00 97.06 91 ALA A O 1
ATOM 739 N N . GLU A 1 92 ? 6.048 -0.859 -5.362 1.00 97.38 92 GLU A N 1
ATOM 740 C CA . GLU A 1 92 ? 7.320 -1.525 -5.677 1.00 97.38 92 GLU A CA 1
ATOM 741 C C . GLU A 1 92 ? 7.160 -2.520 -6.835 1.00 97.38 92 GLU A C 1
ATOM 743 O O . GLU A 1 92 ? 7.903 -2.460 -7.816 1.00 97.38 92 GLU A O 1
ATOM 748 N N . ARG A 1 93 ? 6.133 -3.385 -6.795 1.00 97.12 93 ARG A N 1
ATOM 749 C CA . ARG A 1 93 ? 5.846 -4.335 -7.889 1.00 97.12 93 ARG A CA 1
ATOM 750 C C . ARG A 1 93 ? 5.566 -3.635 -9.219 1.00 97.12 93 ARG A C 1
ATOM 752 O O . ARG A 1 93 ? 5.966 -4.137 -10.270 1.00 97.12 93 ARG A O 1
ATOM 759 N N . LEU A 1 94 ? 4.880 -2.492 -9.202 1.00 97.69 94 LEU A N 1
ATOM 760 C CA . LEU A 1 94 ? 4.609 -1.717 -10.415 1.00 97.69 94 LEU A CA 1
ATOM 761 C C . LEU A 1 94 ? 5.885 -1.065 -10.975 1.00 97.69 94 LEU A C 1
ATOM 763 O O . LEU A 1 94 ? 6.059 -1.009 -12.195 1.00 97.69 94 LEU A O 1
ATOM 767 N N . GLU A 1 95 ? 6.790 -0.600 -10.114 1.00 97.25 95 GLU A N 1
ATOM 768 C CA . GLU A 1 95 ? 8.100 -0.088 -10.528 1.00 97.25 95 GLU A CA 1
ATOM 769 C C . GLU A 1 95 ? 9.016 -1.192 -11.068 1.00 97.25 95 GLU A C 1
ATOM 771 O O . GLU A 1 95 ? 9.664 -0.995 -12.100 1.00 97.25 95 GLU A O 1
ATOM 776 N N . GLU A 1 96 ? 9.024 -2.377 -10.449 1.00 97.38 96 GLU A N 1
ATOM 777 C CA . GLU A 1 96 ? 9.746 -3.546 -10.960 1.00 97.38 96 GLU A CA 1
ATOM 778 C C . GLU A 1 96 ? 9.271 -3.945 -12.361 1.00 97.38 96 GLU A C 1
ATOM 780 O O . GLU A 1 96 ? 10.104 -4.188 -13.237 1.00 97.38 96 GLU A O 1
ATOM 785 N N . LEU A 1 97 ? 7.953 -3.974 -12.597 1.00 97.88 97 LEU A N 1
ATOM 786 C CA . LEU A 1 97 ? 7.378 -4.270 -13.912 1.00 97.88 97 LEU A CA 1
ATOM 787 C C . LEU A 1 97 ? 7.793 -3.227 -14.958 1.00 97.88 97 LEU A C 1
ATOM 789 O O . LEU A 1 97 ? 8.331 -3.600 -15.999 1.00 97.88 97 LEU A O 1
ATOM 793 N N . ARG A 1 98 ? 7.663 -1.928 -14.660 1.00 97.56 98 ARG A N 1
ATOM 794 C CA . ARG A 1 98 ? 8.127 -0.850 -15.559 1.00 97.56 98 ARG A CA 1
ATOM 795 C C . ARG A 1 98 ? 9.619 -0.954 -15.869 1.00 97.56 98 ARG A C 1
ATOM 797 O O . ARG A 1 98 ? 10.047 -0.734 -17.000 1.00 97.56 98 ARG A O 1
ATOM 804 N N . ARG A 1 99 ? 10.436 -1.299 -14.871 1.00 97.69 99 ARG A N 1
ATOM 805 C CA . ARG A 1 99 ? 11.881 -1.486 -15.046 1.00 97.69 99 ARG A CA 1
ATOM 806 C C . ARG A 1 99 ? 12.197 -2.693 -15.933 1.00 97.69 99 ARG A C 1
ATOM 808 O O . ARG A 1 99 ? 13.166 -2.635 -16.690 1.00 97.69 99 ARG A O 1
ATOM 815 N N . GLN A 1 100 ? 11.401 -3.760 -15.851 1.00 97.31 100 GLN A N 1
ATOM 816 C CA . GLN A 1 100 ? 11.503 -4.917 -16.743 1.00 97.31 100 GLN A CA 1
ATOM 817 C C . GLN A 1 100 ? 11.109 -4.543 -18.177 1.00 97.31 100 GLN A C 1
ATOM 819 O O . GLN A 1 100 ? 11.906 -4.788 -19.079 1.00 97.31 100 GLN A O 1
ATOM 824 N N . GLU A 1 101 ? 9.977 -3.862 -18.382 1.00 97.62 101 GLU A N 1
ATOM 825 C CA . GLU A 1 101 ? 9.532 -3.369 -19.698 1.00 97.62 101 GLU A CA 1
ATOM 826 C C . GLU A 1 101 ? 10.617 -2.513 -20.377 1.00 97.62 101 GLU A C 1
ATOM 828 O O . GLU A 1 101 ? 11.060 -2.830 -21.480 1.00 97.62 101 GLU A O 1
ATOM 833 N N . ILE A 1 102 ? 11.148 -1.500 -19.679 1.00 97.81 102 ILE A N 1
ATOM 834 C CA . ILE A 1 102 ? 12.226 -0.637 -20.194 1.00 97.81 102 ILE A CA 1
ATOM 835 C C . ILE A 1 102 ? 13.488 -1.453 -20.530 1.00 97.81 102 ILE A C 1
ATOM 837 O O . ILE A 1 102 ? 14.151 -1.197 -21.538 1.00 97.81 102 ILE A O 1
ATOM 841 N N . ALA A 1 103 ? 13.847 -2.443 -19.707 1.00 97.94 103 ALA A N 1
ATOM 842 C CA . ALA A 1 103 ? 15.005 -3.296 -19.965 1.00 97.94 103 ALA A CA 1
ATOM 843 C C . ALA A 1 103 ? 14.799 -4.225 -21.177 1.00 97.94 103 ALA A C 1
ATOM 845 O O . ALA A 1 103 ? 15.759 -4.512 -21.897 1.00 97.94 103 ALA A O 1
ATOM 846 N N . GLU A 1 104 ? 13.573 -4.687 -21.427 1.00 97.69 104 GLU A N 1
ATOM 847 C CA . GLU A 1 104 ? 13.221 -5.473 -22.610 1.00 97.69 104 GLU A CA 1
ATOM 848 C C . GLU A 1 104 ? 13.213 -4.620 -23.882 1.00 97.69 104 GLU A C 1
ATOM 850 O O . GLU A 1 104 ? 13.839 -5.014 -24.869 1.00 97.69 104 GLU A O 1
ATOM 855 N N . GLU A 1 105 ? 12.623 -3.423 -23.853 1.00 97.50 105 GLU A N 1
ATOM 856 C CA . GLU A 1 105 ? 12.673 -2.467 -24.969 1.00 97.50 105 GLU A CA 1
ATOM 857 C C . GLU A 1 105 ? 14.119 -2.108 -25.344 1.00 97.50 105 GLU A C 1
ATOM 859 O O . GLU A 1 105 ? 14.497 -2.150 -26.519 1.00 97.50 105 GLU A O 1
ATOM 864 N N . GLN A 1 106 ? 14.972 -1.829 -24.351 1.00 97.12 106 GLN A N 1
ATOM 865 C CA . GLN A 1 106 ? 16.395 -1.556 -24.576 1.00 97.12 106 GLN A CA 1
ATOM 866 C C . GLN A 1 106 ? 17.123 -2.747 -25.215 1.00 97.12 106 GLN A C 1
ATOM 868 O O . GLN A 1 106 ? 17.940 -2.550 -26.119 1.00 97.12 106 GLN A O 1
ATOM 873 N N . ARG A 1 107 ? 16.823 -3.986 -24.797 1.00 97.50 107 ARG A N 1
ATOM 874 C CA . ARG A 1 107 ? 17.386 -5.200 -25.416 1.00 97.50 107 ARG A CA 1
ATOM 875 C C . ARG A 1 107 ? 16.948 -5.335 -26.872 1.00 97.50 107 ARG A C 1
ATOM 877 O O . ARG A 1 107 ? 17.808 -5.498 -27.733 1.00 97.50 107 ARG A O 1
ATOM 884 N N . GLN A 1 108 ? 15.654 -5.189 -27.159 1.00 97.50 108 GLN A N 1
ATOM 885 C CA . GLN A 1 108 ? 15.120 -5.259 -28.524 1.00 97.50 108 GLN A CA 1
ATOM 886 C C . GLN A 1 108 ? 15.740 -4.186 -29.435 1.00 97.50 108 GLN A C 1
ATOM 888 O O . GLN A 1 108 ? 16.149 -4.481 -30.559 1.00 97.50 108 GLN A O 1
ATOM 893 N N . MET A 1 109 ? 15.889 -2.953 -28.940 1.00 97.25 109 MET A N 1
ATOM 894 C CA . MET A 1 109 ? 16.541 -1.862 -29.672 1.00 97.25 109 MET A CA 1
ATOM 895 C C . MET A 1 109 ? 18.025 -2.142 -29.949 1.00 97.25 109 MET A C 1
ATOM 897 O O . MET A 1 109 ? 18.501 -1.898 -31.060 1.00 97.25 109 MET A O 1
ATOM 901 N N . MET A 1 110 ? 18.756 -2.694 -28.976 1.00 97.56 110 MET A N 1
ATOM 902 C CA . MET A 1 110 ? 20.161 -3.084 -29.144 1.00 97.56 110 MET A CA 1
ATOM 903 C C . MET A 1 110 ? 20.330 -4.250 -30.128 1.00 97.56 110 MET A C 1
ATOM 905 O O . MET A 1 110 ? 21.235 -4.217 -30.965 1.00 97.56 110 MET A O 1
ATOM 909 N N . GLU A 1 111 ? 19.455 -5.256 -30.080 1.00 97.50 111 GLU A N 1
ATOM 910 C CA . GLU A 1 111 ? 19.456 -6.369 -31.034 1.00 97.50 111 GLU A CA 1
ATOM 911 C C . GLU A 1 111 ? 19.139 -5.899 -32.455 1.00 97.50 111 GLU A C 1
ATOM 913 O O . GLU A 1 111 ? 19.880 -6.231 -33.382 1.00 97.50 111 GLU A O 1
ATOM 918 N N . ARG A 1 112 ? 18.116 -5.051 -32.626 1.00 97.44 112 ARG A N 1
ATOM 919 C CA . ARG A 1 112 ? 17.764 -4.453 -33.920 1.00 97.44 112 ARG A CA 1
ATOM 920 C C . ARG A 1 112 ? 18.900 -3.602 -34.487 1.00 97.44 112 ARG A C 1
ATOM 922 O O . ARG A 1 112 ? 19.222 -3.721 -35.666 1.00 97.44 112 ARG A O 1
ATOM 929 N N . LYS A 1 113 ? 19.555 -2.782 -33.657 1.00 97.50 113 LYS A N 1
ATOM 930 C CA . LYS A 1 113 ? 20.732 -2.001 -34.073 1.00 97.50 113 LYS A CA 1
ATOM 931 C C . LYS A 1 113 ? 21.866 -2.914 -34.553 1.00 97.50 113 LYS A C 1
ATOM 933 O O . LYS A 1 113 ? 22.459 -2.647 -35.593 1.00 97.50 113 LYS A O 1
ATOM 938 N N . ARG A 1 114 ? 22.126 -4.012 -33.836 1.00 97.50 114 ARG A N 1
ATOM 939 C CA . ARG A 1 114 ? 23.153 -5.004 -34.189 1.00 97.50 114 ARG A CA 1
ATOM 940 C C . ARG A 1 114 ? 22.822 -5.787 -35.466 1.00 97.50 114 ARG A C 1
ATOM 942 O O . ARG A 1 114 ? 23.740 -6.209 -36.162 1.00 97.50 114 ARG A O 1
ATOM 949 N N . GLN A 1 115 ? 21.542 -6.010 -35.768 1.00 97.38 115 GLN A N 1
ATOM 950 C CA . GLN A 1 115 ? 21.104 -6.601 -37.038 1.00 97.38 115 GLN A CA 1
ATOM 951 C C . GLN A 1 115 ? 21.395 -5.646 -38.203 1.00 97.38 115 GLN A C 1
ATOM 953 O O . GLN A 1 115 ? 22.129 -6.025 -39.109 1.00 97.38 115 GLN A O 1
ATOM 958 N N . LEU A 1 116 ? 20.952 -4.388 -38.108 1.00 97.56 116 LEU A N 1
ATOM 959 C CA . LEU A 1 116 ? 21.198 -3.361 -39.130 1.00 97.56 116 LEU A CA 1
ATOM 960 C C . LEU A 1 116 ? 22.698 -3.102 -39.370 1.00 97.56 116 LEU A C 1
ATOM 962 O O . LEU A 1 116 ? 23.119 -2.875 -40.499 1.00 9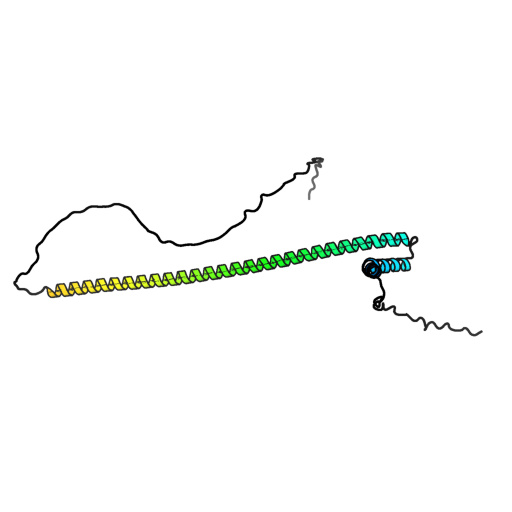7.56 116 LEU A O 1
ATOM 966 N N . GLU A 1 117 ? 23.521 -3.149 -38.319 1.00 97.06 117 GLU A N 1
ATOM 967 C CA . GLU A 1 117 ? 24.981 -3.016 -38.431 1.00 97.06 117 GLU A CA 1
ATOM 968 C C . GLU A 1 117 ? 25.620 -4.188 -39.195 1.00 97.06 117 GLU A C 1
ATOM 970 O O . GLU A 1 117 ? 26.528 -3.974 -39.996 1.00 97.06 117 GLU A O 1
ATOM 975 N N . ARG A 1 118 ? 25.120 -5.417 -39.003 1.00 96.88 118 ARG A N 1
ATOM 976 C CA . ARG A 1 118 ? 25.561 -6.598 -39.764 1.00 96.88 118 ARG A CA 1
ATOM 977 C C . ARG A 1 118 ? 25.126 -6.531 -41.221 1.00 96.88 118 ARG A C 1
ATOM 979 O O . ARG A 1 118 ? 25.960 -6.734 -42.091 1.00 96.88 118 ARG A O 1
ATOM 986 N N . GLU A 1 119 ? 23.858 -6.213 -41.473 1.00 97.19 119 GLU A N 1
ATOM 987 C CA . GLU A 1 119 ? 23.312 -6.060 -42.828 1.00 97.19 119 GLU A CA 1
ATOM 988 C C . GLU A 1 119 ? 24.117 -5.019 -43.616 1.00 97.19 119 GLU A C 1
ATOM 990 O O . GLU A 1 119 ? 24.603 -5.311 -44.706 1.00 97.19 119 GLU A O 1
ATOM 995 N N . ARG A 1 120 ? 24.382 -3.851 -43.014 1.00 97.25 120 ARG A N 1
ATOM 996 C CA . ARG A 1 120 ? 25.210 -2.805 -43.626 1.00 97.25 120 ARG A CA 1
ATOM 997 C C . ARG A 1 120 ? 26.652 -3.253 -43.890 1.00 97.25 120 ARG A C 1
ATOM 999 O O . ARG A 1 120 ? 27.200 -2.910 -44.932 1.00 97.25 120 ARG A O 1
ATOM 1006 N N . ALA A 1 121 ? 27.269 -4.003 -42.975 1.00 97.12 121 ALA A N 1
ATOM 1007 C CA . ALA A 1 121 ? 28.623 -4.523 -43.172 1.00 97.12 121 ALA A CA 1
ATOM 1008 C C . ALA A 1 121 ? 28.684 -5.581 -44.292 1.00 97.12 121 ALA A C 1
ATOM 1010 O O . ALA A 1 121 ? 29.634 -5.593 -45.072 1.00 97.12 121 ALA A O 1
ATOM 1011 N N . GLU A 1 122 ? 27.664 -6.438 -44.412 1.00 96.62 122 GLU A N 1
ATOM 1012 C CA . GLU A 1 122 ? 27.541 -7.406 -45.509 1.00 96.62 122 GLU A CA 1
ATOM 1013 C C . GLU A 1 122 ? 27.285 -6.717 -46.863 1.00 96.62 122 GLU A C 1
ATOM 1015 O O . GLU A 1 122 ? 27.834 -7.143 -47.880 1.00 96.62 122 GLU A O 1
ATOM 1020 N N . GLU A 1 123 ? 26.493 -5.641 -46.896 1.00 96.75 123 GLU A N 1
ATOM 1021 C CA . GLU A 1 123 ? 26.305 -4.806 -48.091 1.00 96.75 123 GLU A CA 1
ATOM 1022 C C . GLU A 1 123 ? 27.598 -4.092 -48.507 1.00 96.75 123 GLU A C 1
ATOM 1024 O O . GLU A 1 123 ? 27.957 -4.123 -49.685 1.00 96.75 123 GLU A O 1
ATOM 1029 N N . GLU A 1 124 ? 28.333 -3.501 -47.560 1.00 96.69 124 GLU A N 1
ATOM 1030 C CA . GLU A 1 124 ? 29.621 -2.848 -47.823 1.00 96.69 124 GLU A CA 1
ATOM 1031 C C . GLU A 1 124 ? 30.668 -3.854 -48.334 1.00 96.69 124 GLU A C 1
ATOM 1033 O O . GLU A 1 124 ? 31.392 -3.567 -49.290 1.00 96.69 124 GLU A O 1
ATOM 1038 N N . GLU A 1 125 ? 30.708 -5.071 -47.778 1.00 96.62 125 GLU A N 1
ATOM 1039 C CA . GLU A 1 125 ? 31.593 -6.128 -48.275 1.00 96.62 125 GLU A CA 1
ATOM 1040 C C . GLU A 1 125 ? 31.218 -6.574 -49.700 1.00 96.62 125 GLU A C 1
ATOM 1042 O O . GLU A 1 125 ? 32.106 -6.765 -50.535 1.00 96.62 125 GLU A O 1
ATOM 1047 N N . ARG A 1 126 ? 29.920 -6.699 -50.016 1.00 96.00 126 ARG A N 1
ATOM 1048 C CA . ARG A 1 126 ? 29.449 -7.005 -51.381 1.00 96.00 126 ARG A CA 1
ATOM 1049 C C . ARG A 1 126 ? 29.841 -5.914 -52.369 1.00 96.00 126 ARG A C 1
ATOM 1051 O O . ARG A 1 126 ? 30.475 -6.228 -53.371 1.00 96.00 126 ARG A O 1
ATOM 1058 N N . GLN A 1 127 ? 29.551 -4.651 -52.055 1.00 95.94 127 GLN A N 1
ATOM 1059 C CA . GLN A 1 127 ? 29.916 -3.508 -52.899 1.00 95.94 127 GLN A CA 1
ATOM 1060 C C . GLN A 1 127 ? 31.430 -3.437 -53.126 1.00 95.94 127 GLN A C 1
ATOM 1062 O O . GLN A 1 127 ? 31.877 -3.190 -54.245 1.00 95.94 127 GLN A O 1
ATOM 1067 N N . ARG A 1 128 ? 32.236 -3.711 -52.093 1.00 96.62 128 ARG A N 1
ATOM 1068 C CA . ARG A 1 128 ? 33.696 -3.747 -52.218 1.00 96.62 128 ARG A CA 1
ATOM 1069 C C . ARG A 1 128 ? 34.174 -4.868 -53.145 1.00 96.62 128 ARG A C 1
ATOM 1071 O O . ARG A 1 128 ? 35.043 -4.615 -53.974 1.00 96.62 128 ARG A O 1
ATOM 1078 N N . ARG A 1 129 ? 33.612 -6.077 -53.029 1.00 96.00 129 ARG A N 1
ATOM 1079 C CA . ARG A 1 129 ? 33.936 -7.210 -53.917 1.00 96.00 129 ARG A CA 1
ATOM 1080 C C . ARG A 1 129 ? 33.525 -6.924 -55.364 1.00 96.00 129 ARG A C 1
ATOM 1082 O O . ARG A 1 129 ? 34.319 -7.149 -56.268 1.00 96.00 129 ARG A O 1
ATOM 1089 N N . GLU A 1 130 ? 32.333 -6.371 -55.582 1.00 96.19 130 GLU A N 1
ATOM 1090 C CA . GLU A 1 130 ? 31.849 -5.980 -56.915 1.00 96.19 130 GLU A CA 1
ATOM 1091 C C . GLU A 1 130 ? 32.723 -4.882 -57.548 1.00 96.19 130 GLU A C 1
ATOM 1093 O O . GLU A 1 130 ? 33.050 -4.964 -58.731 1.00 96.19 130 GLU A O 1
ATOM 1098 N N . ALA A 1 131 ? 33.172 -3.894 -56.766 1.00 95.81 131 ALA A N 1
ATOM 1099 C CA . ALA A 1 131 ? 34.095 -2.857 -57.228 1.00 95.81 131 ALA A CA 1
ATOM 1100 C C . ALA A 1 131 ? 35.508 -3.396 -57.539 1.00 95.81 131 ALA A C 1
ATOM 1102 O O . ALA A 1 131 ? 36.160 -2.918 -58.468 1.00 95.81 131 ALA A O 1
ATOM 1103 N N . GLU A 1 132 ? 35.986 -4.393 -56.788 1.00 95.38 132 GLU A N 1
ATOM 1104 C CA . GLU A 1 132 ? 37.257 -5.079 -57.054 1.00 95.38 132 GLU A CA 1
ATOM 1105 C C . GLU A 1 132 ? 37.177 -5.939 -58.328 1.00 95.38 132 GLU A C 1
ATOM 1107 O O . GLU A 1 132 ? 38.055 -5.843 -59.185 1.00 95.38 132 GLU A O 1
ATOM 1112 N N . GLU A 1 133 ? 36.086 -6.689 -58.521 1.00 95.56 133 GLU A N 1
ATOM 1113 C CA . GLU A 1 133 ? 35.822 -7.421 -59.767 1.00 95.56 133 GLU A CA 1
ATOM 1114 C C . GLU A 1 133 ? 35.692 -6.491 -60.982 1.00 95.56 133 GLU A C 1
ATOM 1116 O O . GLU A 1 133 ? 36.214 -6.808 -62.051 1.00 95.56 133 GLU A O 1
ATOM 1121 N N . ALA A 1 134 ? 35.019 -5.344 -60.838 1.00 95.25 134 ALA A N 1
ATOM 1122 C CA . ALA A 1 134 ? 34.888 -4.363 -61.914 1.00 95.25 134 ALA A CA 1
ATOM 1123 C C . ALA A 1 134 ? 36.254 -3.795 -62.335 1.00 95.25 134 ALA A C 1
ATOM 1125 O O . ALA A 1 134 ? 36.550 -3.749 -63.527 1.00 95.25 134 ALA A O 1
ATOM 1126 N N . ARG A 1 135 ? 37.113 -3.449 -61.365 1.00 95.12 135 ARG A N 1
ATOM 1127 C CA . ARG A 1 135 ? 38.487 -2.984 -61.622 1.00 95.12 135 ARG A CA 1
ATOM 1128 C C . ARG A 1 135 ? 39.357 -4.031 -62.311 1.00 95.12 135 ARG A C 1
ATOM 1130 O O . ARG A 1 135 ? 40.111 -3.686 -63.213 1.00 95.12 135 ARG A O 1
ATOM 1137 N N . LEU A 1 136 ? 39.254 -5.298 -61.907 1.00 95.38 136 LEU A N 1
ATOM 1138 C CA . LEU A 1 136 ? 39.991 -6.386 -62.557 1.00 95.38 136 LEU A CA 1
ATOM 1139 C C . LEU A 1 136 ? 39.550 -6.577 -64.015 1.00 95.38 136 LEU A C 1
ATOM 1141 O O . LEU A 1 136 ? 40.400 -6.753 -64.883 1.00 95.38 136 LEU A O 1
ATOM 1145 N N . ARG A 1 137 ? 38.243 -6.483 -64.305 1.00 93.50 137 ARG A N 1
ATOM 1146 C CA . ARG A 1 137 ? 37.735 -6.536 -65.688 1.00 93.50 137 ARG A CA 1
ATOM 1147 C C . ARG A 1 137 ? 38.209 -5.349 -66.523 1.00 93.50 137 ARG A C 1
ATOM 1149 O O . ARG A 1 137 ? 38.600 -5.554 -67.663 1.00 93.50 137 ARG A O 1
ATOM 1156 N N . GLU A 1 138 ? 38.217 -4.142 -65.959 1.00 93.81 138 GLU A N 1
ATOM 1157 C CA . GLU A 1 138 ? 38.744 -2.944 -66.627 1.00 93.81 138 GLU A CA 1
ATOM 1158 C C . GLU A 1 138 ? 40.237 -3.111 -66.974 1.00 93.81 138 GLU A C 1
ATOM 1160 O O . GLU A 1 138 ? 40.623 -2.891 -68.119 1.00 93.81 138 GLU A O 1
ATOM 1165 N N . GLU A 1 139 ? 41.061 -3.617 -66.046 1.00 93.19 139 GLU A N 1
AT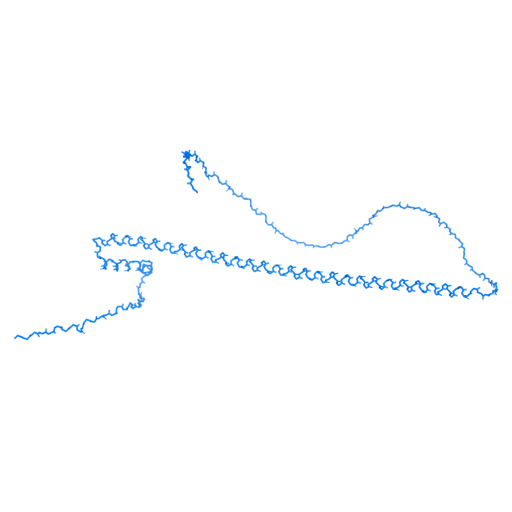OM 1166 C CA . GLU A 1 139 ? 42.480 -3.907 -66.314 1.00 93.19 139 GLU A CA 1
ATOM 1167 C C . GLU A 1 139 ? 42.666 -5.009 -67.381 1.00 93.19 139 GLU A C 1
ATOM 1169 O O . GLU A 1 139 ? 43.543 -4.907 -68.243 1.00 93.19 139 GLU A O 1
ATOM 1174 N N . GLU A 1 140 ? 41.848 -6.066 -67.364 1.00 92.12 140 GLU A N 1
ATOM 1175 C CA . GLU A 1 140 ? 41.869 -7.113 -68.396 1.00 92.12 140 GLU A CA 1
ATOM 1176 C C . GLU A 1 140 ? 41.431 -6.591 -69.775 1.00 92.12 140 GLU A C 1
ATOM 1178 O O . GLU A 1 140 ? 42.030 -6.966 -70.787 1.00 92.12 140 GLU A O 1
ATOM 1183 N N . GLU A 1 141 ? 40.426 -5.716 -69.837 1.00 92.94 141 GLU A N 1
ATOM 1184 C CA . GLU A 1 141 ? 39.978 -5.066 -71.072 1.00 92.94 141 GLU A CA 1
ATOM 1185 C C . GLU A 1 141 ? 41.034 -4.091 -71.614 1.00 92.94 141 GLU A C 1
ATOM 1187 O O . GLU A 1 141 ? 41.311 -4.109 -72.816 1.00 92.94 141 GLU A O 1
ATOM 1192 N N . GLU A 1 142 ? 41.700 -3.307 -70.758 1.00 91.00 142 GLU A N 1
ATOM 1193 C CA . GLU A 1 142 ? 42.838 -2.468 -71.154 1.00 91.00 142 GLU A CA 1
ATOM 1194 C C . GLU A 1 142 ? 44.015 -3.302 -71.674 1.00 91.00 142 GLU A C 1
ATOM 1196 O O . GLU A 1 142 ? 44.571 -2.984 -72.728 1.00 91.00 142 GLU A O 1
ATOM 1201 N N . ARG A 1 143 ? 44.363 -4.411 -71.004 1.00 89.19 143 ARG A N 1
ATOM 1202 C CA . ARG A 1 143 ? 45.407 -5.345 -71.467 1.00 89.19 143 ARG A CA 1
ATOM 1203 C C . ARG A 1 143 ? 45.064 -5.946 -72.829 1.00 89.19 143 ARG A C 1
ATOM 1205 O O . ARG A 1 143 ? 45.906 -5.924 -73.722 1.00 89.19 143 ARG A O 1
ATOM 1212 N N . GLN A 1 144 ? 43.831 -6.418 -73.024 1.00 88.44 144 GLN A N 1
ATOM 1213 C CA . GLN A 1 144 ? 43.371 -6.944 -74.316 1.00 88.44 144 GLN A CA 1
ATOM 1214 C C . GLN A 1 144 ? 43.335 -5.864 -75.406 1.00 88.44 144 GLN A C 1
ATOM 1216 O O . GLN A 1 144 ? 43.631 -6.144 -76.568 1.00 88.44 144 GLN A O 1
ATOM 1221 N N . ARG A 1 145 ? 42.986 -4.620 -75.058 1.00 89.56 145 ARG A N 1
ATOM 1222 C CA . ARG A 1 145 ? 43.008 -3.482 -75.985 1.00 89.56 145 ARG A CA 1
ATOM 1223 C C . ARG A 1 145 ? 44.435 -3.114 -76.386 1.00 89.56 145 ARG A C 1
ATOM 1225 O O . ARG A 1 145 ? 44.673 -2.878 -77.567 1.00 89.56 145 ARG A O 1
ATOM 1232 N N . ALA A 1 146 ? 45.374 -3.117 -75.442 1.00 85.25 146 ALA A N 1
ATOM 1233 C CA . ALA A 1 146 ? 46.793 -2.899 -75.702 1.00 85.25 146 ALA A CA 1
ATOM 1234 C C . ALA A 1 146 ? 47.407 -4.032 -76.543 1.00 85.25 146 ALA A C 1
ATOM 1236 O O . ALA A 1 146 ? 48.163 -3.756 -77.468 1.00 85.25 146 ALA A O 1
ATOM 1237 N N . GLU A 1 147 ? 47.040 -5.292 -76.286 1.00 79.88 147 GLU A N 1
ATOM 1238 C CA . GLU A 1 147 ? 47.474 -6.449 -77.081 1.00 79.88 147 GLU A CA 1
ATOM 1239 C C . GLU A 1 147 ? 46.941 -6.383 -78.521 1.00 79.88 147 GLU A C 1
ATOM 1241 O O . GLU A 1 147 ? 47.703 -6.573 -79.468 1.00 79.88 147 GLU A O 1
ATOM 1246 N N . ARG A 1 148 ? 45.661 -6.029 -78.712 1.00 78.69 148 ARG A N 1
ATOM 1247 C CA . ARG A 1 148 ? 45.087 -5.807 -80.052 1.00 78.69 148 ARG A CA 1
ATOM 1248 C C . ARG A 1 148 ? 45.750 -4.637 -80.774 1.00 78.69 148 ARG A C 1
ATOM 1250 O O . ARG A 1 148 ? 46.117 -4.794 -81.931 1.00 78.69 148 ARG A O 1
ATOM 1257 N N . ALA A 1 149 ? 45.963 -3.511 -80.092 1.00 80.31 149 ALA A N 1
ATOM 1258 C CA . ALA A 1 149 ? 46.659 -2.362 -80.666 1.00 80.31 149 ALA A CA 1
ATOM 1259 C C . ALA A 1 149 ? 48.118 -2.693 -81.033 1.00 80.31 149 ALA A C 1
ATOM 1261 O O . ALA A 1 149 ? 48.602 -2.230 -82.057 1.00 80.31 149 ALA A O 1
ATOM 1262 N N . ALA A 1 150 ? 48.810 -3.529 -80.253 1.00 70.94 150 ALA A N 1
ATOM 1263 C CA . ALA A 1 150 ? 50.151 -4.007 -80.592 1.00 70.94 150 ALA A CA 1
ATOM 1264 C C . ALA A 1 150 ? 50.149 -4.980 -81.789 1.00 70.94 150 ALA A C 1
ATOM 1266 O O . ALA A 1 150 ? 51.061 -4.937 -82.611 1.00 70.94 150 ALA A O 1
ATOM 1267 N N . ALA A 1 151 ? 49.119 -5.823 -81.920 1.00 64.31 151 ALA A N 1
ATOM 1268 C CA . ALA A 1 151 ? 48.939 -6.713 -83.068 1.00 64.31 151 ALA A CA 1
ATOM 1269 C C . ALA A 1 151 ? 48.545 -5.971 -84.365 1.00 64.31 151 ALA A C 1
ATOM 1271 O O . ALA A 1 151 ? 48.761 -6.493 -85.455 1.00 64.31 151 ALA A O 1
ATOM 1272 N N . GLU A 1 152 ? 47.999 -4.757 -84.262 1.00 57.53 152 GLU A N 1
ATOM 1273 C CA . GLU A 1 152 ? 47.603 -3.903 -85.395 1.00 57.53 152 GLU A CA 1
ATOM 1274 C C . GLU A 1 152 ? 48.771 -3.049 -85.953 1.00 57.53 152 GLU A C 1
ATOM 1276 O O . GLU A 1 152 ? 48.588 -2.293 -86.903 1.00 57.53 152 GLU A O 1
ATOM 1281 N N . VAL A 1 153 ? 49.991 -3.179 -85.405 1.00 54.28 153 VAL A N 1
ATOM 1282 C CA . VAL A 1 153 ? 51.168 -2.347 -85.755 1.00 54.28 153 VAL A CA 1
ATOM 1283 C C . VAL A 1 153 ? 52.153 -3.010 -86.747 1.00 54.28 153 VAL A C 1
ATOM 1285 O O . VAL A 1 153 ? 53.059 -2.341 -87.246 1.00 54.28 153 VAL A O 1
ATOM 1288 N N . GLU A 1 154 ? 51.980 -4.283 -87.127 1.00 43.84 154 GLU A N 1
ATOM 1289 C CA . GLU A 1 154 ? 52.811 -4.921 -88.171 1.00 43.84 154 GLU A CA 1
ATOM 1290 C C . GLU A 1 154 ? 52.196 -4.847 -89.588 1.00 43.84 154 GLU A C 1
ATOM 1292 O O . GLU A 1 154 ? 51.462 -5.746 -89.995 1.00 43.84 154 GLU A O 1
ATOM 1297 N N . ILE A 1 155 ? 52.597 -3.808 -90.348 1.00 40.00 155 ILE A N 1
ATOM 1298 C CA . ILE A 1 155 ? 52.885 -3.709 -91.815 1.00 40.00 155 ILE A CA 1
ATOM 1299 C C . ILE A 1 155 ? 52.485 -2.303 -92.363 1.00 40.00 155 ILE A C 1
ATOM 1301 O O . ILE A 1 155 ? 51.459 -1.777 -91.939 1.00 40.00 155 ILE A O 1
ATOM 1305 N N . PRO A 1 156 ? 53.282 -1.644 -93.246 1.00 47.53 156 PRO A N 1
ATOM 1306 C CA . PRO A 1 156 ? 53.307 -0.171 -93.342 1.00 47.53 156 PRO A CA 1
ATOM 1307 C C . PRO A 1 156 ? 52.762 0.456 -94.654 1.00 47.53 156 PRO A C 1
ATOM 1309 O O . PRO A 1 156 ? 52.409 -0.255 -95.590 1.00 47.53 156 PRO A O 1
ATOM 1312 N N . GLU A 1 157 ? 52.848 1.801 -94.710 1.00 34.34 157 GLU A N 1
ATOM 1313 C CA . GLU A 1 157 ? 52.631 2.741 -95.844 1.00 34.34 157 GLU A CA 1
ATOM 1314 C C . GLU A 1 157 ? 51.156 3.032 -96.233 1.00 34.34 157 GLU A C 1
ATOM 1316 O O . GLU A 1 157 ? 50.349 2.121 -96.361 1.00 34.34 157 GLU A O 1
ATOM 1321 N N . GLY A 1 158 ? 50.720 4.285 -96.462 1.00 28.72 158 GLY A N 1
ATOM 1322 C CA . GLY A 1 158 ? 51.380 5.598 -96.324 1.00 28.72 158 GLY A CA 1
ATOM 1323 C C . GLY A 1 158 ? 50.501 6.768 -96.839 1.00 28.72 158 GLY A C 1
ATOM 1324 O O . GLY A 1 158 ? 49.586 6.519 -97.612 1.00 28.72 158 GLY A O 1
ATOM 1325 N N . GLU A 1 159 ? 50.825 8.006 -96.416 1.00 31.20 159 GLU A N 1
ATOM 1326 C CA . GLU A 1 159 ? 50.392 9.340 -96.938 1.00 31.20 159 GLU A CA 1
ATOM 1327 C C . GLU A 1 159 ? 48.865 9.667 -96.934 1.00 31.20 159 GLU A C 1
ATOM 1329 O O . GLU A 1 159 ? 48.059 8.981 -97.547 1.00 31.20 159 GLU A O 1
ATOM 1334 N N . ALA A 1 160 ? 48.404 10.607 -96.085 1.00 31.88 160 ALA A N 1
ATOM 1335 C CA . ALA A 1 160 ? 48.206 12.058 -96.352 1.00 31.88 160 ALA A CA 1
ATOM 1336 C C . ALA A 1 160 ? 46.824 12.361 -97.015 1.00 31.88 160 ALA A C 1
ATOM 1338 O O . ALA A 1 160 ? 46.349 11.569 -97.819 1.00 31.88 160 ALA A O 1
ATOM 1339 N N . ASP A 1 161 ? 46.041 13.397 -96.672 1.00 30.98 161 ASP A N 1
ATOM 1340 C CA . ASP A 1 161 ? 46.356 14.754 -96.190 1.00 30.98 161 ASP A CA 1
ATOM 1341 C C . ASP A 1 161 ? 45.291 15.365 -95.231 1.00 30.98 161 ASP A C 1
ATOM 1343 O O . ASP A 1 161 ? 44.152 14.910 -95.166 1.00 30.98 161 ASP A O 1
ATOM 1347 N N . GLU A 1 162 ? 45.721 16.421 -94.524 1.00 33.53 162 GLU A N 1
ATOM 1348 C CA . GLU A 1 162 ? 45.020 17.659 -94.093 1.00 33.53 162 GLU A CA 1
ATOM 1349 C C . GLU A 1 162 ? 43.492 17.695 -93.797 1.00 33.53 162 GLU A C 1
ATOM 1351 O O . GLU A 1 162 ? 42.674 17.566 -94.703 1.00 33.53 162 GLU A O 1
ATOM 1356 N N . ASP A 1 163 ? 43.117 18.130 -92.576 1.00 32.41 163 ASP A N 1
ATOM 1357 C CA . ASP A 1 163 ? 42.331 19.378 -92.376 1.00 32.41 163 ASP A CA 1
ATOM 1358 C C . ASP A 1 163 ? 42.394 19.920 -90.920 1.00 32.41 163 ASP A C 1
ATOM 1360 O O . ASP A 1 163 ? 42.310 19.162 -89.957 1.00 32.41 163 ASP A O 1
ATOM 1364 N N . GLY A 1 164 ? 42.479 21.251 -90.794 1.00 33.06 164 GLY A N 1
ATOM 1365 C CA . GLY A 1 164 ? 41.813 22.069 -89.764 1.00 33.06 164 GLY A CA 1
ATOM 1366 C C . GLY A 1 164 ? 42.211 22.000 -88.276 1.00 33.06 164 GLY A C 1
ATOM 1367 O O . GLY A 1 164 ? 41.799 21.098 -87.552 1.00 33.06 164 GLY A O 1
ATOM 1368 N N . GL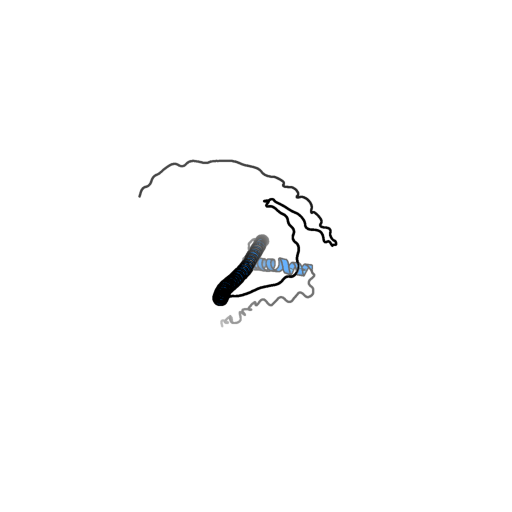Y A 1 165 ? 42.799 23.089 -87.752 1.00 34.03 165 GLY A N 1
ATOM 1369 C CA . GLY A 1 165 ? 42.689 23.443 -86.320 1.00 34.03 165 GLY A CA 1
ATOM 1370 C C . GLY A 1 165 ? 43.881 24.202 -85.728 1.00 34.03 165 GLY A C 1
ATOM 1371 O O . GLY A 1 165 ? 44.864 23.590 -85.322 1.00 34.03 165 GLY A O 1
ATOM 1372 N N . GLU A 1 166 ? 43.797 25.533 -85.640 1.00 37.12 166 GLU A N 1
ATOM 1373 C CA . GLU A 1 166 ? 44.861 26.373 -85.063 1.00 37.12 166 GLU A CA 1
ATOM 1374 C C . GLU A 1 166 ? 45.002 26.235 -83.532 1.00 37.12 166 GLU A C 1
ATOM 1376 O O . GLU A 1 166 ? 44.032 26.024 -82.804 1.00 37.12 166 GLU A O 1
ATOM 1381 N N . ALA A 1 167 ? 46.238 26.411 -83.049 1.00 34.91 167 ALA A N 1
ATOM 1382 C CA . ALA A 1 167 ? 46.588 26.539 -81.631 1.00 34.91 167 ALA A CA 1
ATOM 1383 C C . ALA A 1 167 ? 46.095 27.881 -81.044 1.00 34.91 167 ALA A C 1
ATOM 1385 O O . ALA A 1 167 ? 45.786 28.815 -81.781 1.00 34.91 167 ALA A O 1
ATOM 1386 N N . LYS A 1 168 ? 45.982 28.043 -79.723 1.00 40.09 168 LYS A N 1
ATOM 1387 C CA . LYS A 1 168 ? 47.053 28.384 -78.750 1.00 40.09 168 LYS A CA 1
ATOM 1388 C C . LYS A 1 168 ? 46.338 28.629 -77.400 1.00 40.09 168 LYS A C 1
ATOM 1390 O O . LYS A 1 168 ? 45.153 28.941 -77.430 1.00 40.09 168 LYS A O 1
ATOM 1395 N N . GLU A 1 169 ? 46.902 28.623 -76.199 1.00 35.75 169 GLU A N 1
ATOM 1396 C CA . GLU A 1 169 ? 48.187 28.324 -75.540 1.00 35.75 169 GLU A CA 1
ATOM 1397 C C . GLU A 1 169 ? 47.918 28.622 -74.036 1.00 35.75 169 GLU A C 1
ATOM 1399 O O . GLU A 1 169 ? 46.781 28.938 -73.682 1.00 35.75 169 GLU A O 1
ATOM 1404 N N . ASP A 1 170 ? 48.949 28.597 -73.187 1.00 32.22 170 ASP A N 1
ATOM 1405 C CA . ASP A 1 170 ? 48.939 29.028 -71.774 1.00 32.22 170 ASP A CA 1
ATOM 1406 C C . ASP A 1 170 ? 48.131 28.146 -70.780 1.00 32.22 170 ASP A C 1
ATOM 1408 O O . ASP A 1 170 ? 47.011 27.716 -71.033 1.00 32.22 170 ASP A O 1
ATOM 1412 N N . GLY A 1 171 ? 48.634 27.833 -69.583 1.00 35.97 171 GLY A N 1
ATOM 1413 C CA . GLY A 1 171 ? 49.947 28.153 -69.026 1.00 35.97 171 GLY A CA 1
ATOM 1414 C C . GLY A 1 171 ? 49.982 27.993 -67.501 1.00 35.97 171 GLY A C 1
ATOM 1415 O O . GLY A 1 171 ? 49.110 28.500 -66.810 1.00 35.97 171 GLY A O 1
ATOM 1416 N N . GLU A 1 172 ? 51.037 27.333 -67.024 1.00 35.97 172 GLU A N 1
ATOM 1417 C CA . GLU A 1 172 ? 51.580 27.341 -65.655 1.00 35.97 172 GLU A CA 1
ATOM 1418 C C . GLU A 1 172 ? 50.804 26.758 -64.448 1.00 35.97 172 GLU A C 1
ATOM 1420 O O . GLU A 1 172 ? 49.587 26.768 -64.293 1.00 35.97 172 GLU A O 1
ATOM 1425 N N . GLU A 1 173 ? 51.660 26.212 -63.588 1.00 37.28 173 GLU A N 1
ATOM 1426 C CA . GLU A 1 173 ? 51.518 25.608 -62.268 1.00 37.28 173 GLU A CA 1
ATOM 1427 C C . GLU A 1 173 ? 50.939 26.562 -61.198 1.00 37.28 173 GLU A C 1
ATOM 1429 O O . GLU A 1 173 ? 51.004 27.779 -61.348 1.00 37.28 173 GLU A O 1
ATOM 1434 N N . GLY A 1 174 ? 50.511 26.039 -60.035 1.00 34.25 174 GLY A N 1
ATOM 1435 C CA . GLY A 1 174 ? 50.429 26.895 -58.835 1.00 34.25 174 GLY A CA 1
ATOM 1436 C C . GLY A 1 174 ? 49.503 26.462 -57.693 1.00 34.25 174 GLY A C 1
ATOM 1437 O O . GLY A 1 174 ? 48.359 26.885 -57.619 1.00 34.25 174 GLY A O 1
ATOM 1438 N N . ALA A 1 175 ? 50.053 25.674 -56.772 1.00 34.88 175 ALA A N 1
ATOM 1439 C CA . ALA A 1 175 ? 49.598 25.342 -55.414 1.00 34.88 175 ALA A CA 1
ATOM 1440 C C . ALA A 1 175 ? 48.561 26.241 -54.665 1.00 34.88 175 ALA A C 1
ATOM 1442 O O . ALA A 1 175 ? 48.720 27.448 -54.539 1.00 34.88 175 ALA A O 1
ATOM 1443 N N . GLU A 1 176 ? 47.617 25.551 -54.002 1.00 34.97 176 GLU A N 1
ATOM 1444 C CA . GLU A 1 176 ? 47.185 25.727 -52.592 1.00 34.97 176 GLU A CA 1
ATOM 1445 C C . GLU A 1 176 ? 46.721 27.112 -52.053 1.00 34.97 176 GLU A C 1
ATOM 1447 O O . GLU A 1 176 ? 47.521 28.007 -51.802 1.00 34.97 176 GLU A O 1
ATOM 1452 N N . THR A 1 177 ? 45.449 27.231 -51.622 1.00 32.41 177 THR A N 1
ATOM 1453 C CA . THR A 1 177 ? 45.038 27.173 -50.184 1.00 32.41 177 THR A CA 1
ATOM 1454 C C . THR A 1 177 ? 43.565 27.582 -49.912 1.00 32.41 177 THR A C 1
ATOM 1456 O O . THR A 1 177 ? 43.053 28.561 -50.433 1.00 32.41 177 THR A O 1
ATOM 1459 N N . SER A 1 178 ? 42.910 26.812 -49.029 1.00 40.09 178 SER A N 1
ATOM 1460 C CA . SER A 1 178 ? 41.820 27.149 -48.075 1.00 40.09 178 SER A CA 1
ATOM 1461 C C . SER A 1 178 ? 40.643 28.119 -48.390 1.00 40.09 178 SER A C 1
ATOM 1463 O O . SER A 1 178 ? 40.810 29.334 -48.399 1.00 40.09 178 SER A O 1
ATOM 1465 N N . ALA A 1 179 ? 39.429 27.546 -48.257 1.00 36.22 179 ALA A N 1
ATOM 1466 C CA . ALA A 1 179 ? 38.314 27.976 -47.373 1.00 36.22 179 ALA A CA 1
ATOM 1467 C C . ALA A 1 179 ? 37.125 28.849 -47.874 1.00 36.22 179 ALA A C 1
ATOM 1469 O O . ALA A 1 179 ? 37.251 30.054 -48.058 1.00 36.22 179 ALA A O 1
ATOM 1470 N N . ALA A 1 180 ? 35.929 28.224 -47.788 1.00 38.56 180 ALA A N 1
ATOM 1471 C CA . ALA A 1 180 ? 34.577 28.800 -47.581 1.00 38.56 180 ALA A CA 1
ATOM 1472 C C . ALA A 1 180 ? 34.014 29.732 -48.687 1.00 38.56 180 ALA A C 1
ATOM 1474 O O . ALA A 1 180 ? 34.741 30.073 -49.616 1.00 38.56 180 ALA A O 1
ATOM 1475 N N . PRO A 1 181 ? 32.745 30.205 -48.613 1.00 57.78 181 PRO A N 1
ATOM 1476 C CA . PRO A 1 181 ? 31.550 29.751 -47.867 1.00 57.78 181 PRO A CA 1
ATOM 1477 C C . PRO A 1 181 ? 30.583 29.047 -48.881 1.00 57.78 181 PRO A C 1
ATOM 1479 O O . PRO A 1 181 ? 31.129 28.383 -49.762 1.00 57.78 181 PRO A O 1
ATOM 1482 N N . PRO A 1 182 ? 29.225 29.144 -48.889 1.00 47.69 182 PRO A N 1
ATOM 1483 C CA . PRO A 1 182 ? 28.212 29.540 -47.891 1.00 47.69 182 PRO A CA 1
ATOM 1484 C C . PRO A 1 182 ? 27.059 28.502 -47.727 1.00 47.69 182 PRO A C 1
ATOM 1486 O O . PRO A 1 182 ? 27.157 27.366 -48.180 1.00 47.69 182 PRO A O 1
ATOM 1489 N N . GLY A 1 183 ? 25.943 28.917 -47.110 1.00 31.62 183 GLY A N 1
ATOM 1490 C CA . GLY A 1 183 ? 24.613 28.299 -47.222 1.00 31.62 183 GLY A CA 1
ATOM 1491 C C . GLY A 1 183 ? 23.525 29.350 -46.955 1.00 31.62 183 GLY A C 1
ATOM 1492 O O . GLY A 1 183 ? 23.601 30.039 -45.939 1.00 31.62 183 GLY A O 1
ATOM 1493 N N . GLU A 1 184 ? 22.560 29.502 -47.868 1.00 37.66 184 GLU A N 1
ATOM 1494 C CA . GLU A 1 184 ? 21.459 30.478 -47.775 1.00 37.66 184 GLU A CA 1
ATOM 1495 C C . GLU A 1 184 ? 20.097 29.817 -47.479 1.00 37.66 184 GLU A C 1
ATOM 1497 O O . GLU A 1 184 ? 19.766 28.754 -47.994 1.00 37.66 184 GLU A O 1
ATOM 1502 N N . GLU A 1 185 ? 19.357 30.513 -46.618 1.00 37.44 185 GLU A N 1
ATOM 1503 C CA . GLU A 1 185 ? 17.907 30.610 -46.366 1.00 37.44 185 GLU A CA 1
ATOM 1504 C C . GLU A 1 185 ? 16.866 29.639 -46.975 1.00 37.44 185 GLU A C 1
ATOM 1506 O O . GLU A 1 185 ? 16.674 29.556 -48.185 1.00 37.44 185 GLU A O 1
ATOM 1511 N N . ALA A 1 186 ? 16.026 29.090 -46.081 1.00 36.91 186 ALA A N 1
ATOM 1512 C CA . ALA A 1 186 ? 14.550 29.222 -46.046 1.00 36.91 186 ALA A CA 1
ATOM 1513 C C . ALA A 1 186 ? 14.064 28.639 -44.687 1.00 36.91 186 ALA A C 1
ATOM 1515 O O . ALA A 1 186 ? 14.549 27.575 -44.316 1.00 36.91 186 ALA A O 1
ATOM 1516 N N . ALA A 1 187 ? 13.241 29.225 -43.804 1.00 35.47 187 ALA A N 1
ATOM 1517 C CA . ALA A 1 187 ? 12.090 30.151 -43.828 1.00 35.47 187 ALA A CA 1
ATOM 1518 C C . ALA A 1 187 ? 10.794 29.430 -43.360 1.00 35.47 187 ALA A C 1
ATOM 1520 O O . ALA A 1 187 ? 10.601 28.260 -43.677 1.00 35.47 187 ALA A O 1
ATOM 1521 N N . ASP A 1 188 ? 9.929 30.165 -42.639 1.00 30.47 188 ASP A N 1
ATOM 1522 C CA . ASP A 1 188 ? 8.602 29.798 -42.076 1.00 30.47 188 ASP A CA 1
ATOM 1523 C C . ASP A 1 188 ? 8.512 28.730 -40.943 1.00 30.47 188 ASP A C 1
ATOM 1525 O O . ASP A 1 188 ? 9.245 27.748 -40.947 1.00 30.47 188 ASP A O 1
ATOM 1529 N N . ALA A 1 189 ? 7.588 28.790 -39.959 1.00 36.62 189 ALA A N 1
ATOM 1530 C CA . ALA A 1 189 ? 6.817 29.902 -39.356 1.00 36.62 189 ALA A CA 1
ATOM 1531 C C . ALA A 1 189 ? 6.020 29.447 -38.086 1.00 36.62 189 ALA A C 1
ATOM 1533 O O . ALA A 1 189 ? 5.930 28.260 -37.792 1.00 36.62 189 ALA A O 1
ATOM 1534 N N . VAL A 1 190 ? 5.380 30.431 -37.425 1.00 38.03 190 VAL A N 1
ATOM 1535 C CA . VAL A 1 190 ? 4.208 30.422 -36.496 1.00 38.03 190 VAL A CA 1
ATOM 1536 C C . VAL A 1 190 ? 4.231 29.812 -35.065 1.00 38.03 190 VAL A C 1
ATOM 1538 O O . VAL A 1 190 ? 4.288 28.609 -34.864 1.00 38.03 190 VAL A O 1
ATOM 1541 N N . GLU A 1 191 ? 3.960 30.728 -34.118 1.00 33.56 191 GLU A N 1
ATOM 1542 C CA . GLU A 1 191 ? 3.001 30.709 -32.979 1.00 33.56 191 GLU A CA 1
ATOM 1543 C C . GLU A 1 191 ? 3.115 29.848 -31.695 1.00 33.56 191 GLU A C 1
ATOM 1545 O O . GLU A 1 191 ? 3.303 28.640 -31.716 1.00 33.56 191 GLU A O 1
ATOM 1550 N N . ALA A 1 192 ? 2.753 30.541 -30.594 1.00 34.62 192 ALA A N 1
ATOM 1551 C CA . ALA A 1 192 ? 2.247 30.087 -29.285 1.00 34.62 192 ALA A CA 1
ATOM 1552 C C . ALA A 1 192 ? 3.174 29.232 -28.379 1.00 34.62 192 ALA A C 1
ATOM 1554 O O . ALA A 1 192 ? 3.961 28.418 -28.837 1.00 34.62 192 ALA A O 1
ATOM 1555 N N . GLY A 1 193 ? 3.128 29.360 -27.046 1.00 31.25 193 GLY A N 1
ATOM 1556 C CA . GLY A 1 193 ? 2.271 30.198 -26.194 1.00 31.25 193 GLY A CA 1
ATOM 1557 C C . GLY A 1 193 ? 2.797 30.291 -24.750 1.00 31.25 193 GLY A C 1
ATOM 1558 O O . GLY A 1 193 ? 3.887 29.813 -24.445 1.00 31.25 193 GLY A O 1
ATOM 1559 N N . GLU A 1 194 ? 2.039 30.952 -23.875 1.00 39.78 194 GLU A N 1
ATOM 1560 C CA . GLU A 1 194 ? 2.449 31.339 -22.514 1.00 39.78 194 GLU A CA 1
ATOM 1561 C C . GLU A 1 194 ? 2.720 30.153 -21.561 1.00 39.78 194 GLU A C 1
ATOM 1563 O O . GLU A 1 194 ? 1.995 29.159 -21.555 1.00 39.78 194 GLU A O 1
ATOM 1568 N N . GLY A 1 195 ? 3.728 30.299 -20.691 1.00 33.25 195 GLY A N 1
ATOM 1569 C CA . GLY A 1 195 ? 4.091 29.327 -19.653 1.00 33.25 195 GLY A CA 1
ATOM 1570 C C . GLY A 1 195 ? 4.499 30.027 -18.355 1.00 33.25 195 GLY A C 1
ATOM 1571 O O . GLY A 1 195 ? 5.578 30.604 -18.266 1.00 33.25 195 GLY A O 1
ATOM 1572 N N . ASN A 1 196 ? 3.604 29.999 -17.368 1.00 35.59 196 ASN A N 1
ATOM 1573 C CA . ASN A 1 196 ? 3.710 30.711 -16.092 1.00 35.59 196 ASN A CA 1
ATOM 1574 C C . ASN A 1 196 ? 4.898 30.217 -15.235 1.00 35.59 196 ASN A C 1
ATOM 1576 O O . ASN A 1 196 ? 5.037 29.011 -15.030 1.00 35.59 196 ASN A O 1
ATOM 1580 N N . GLN A 1 197 ? 5.721 31.125 -14.697 1.00 36.31 197 GLN A N 1
ATOM 1581 C CA . GLN A 1 197 ? 6.840 30.767 -13.815 1.00 36.31 197 GLN A CA 1
ATOM 1582 C C . GLN A 1 197 ? 6.384 30.834 -12.350 1.00 36.31 197 GLN A C 1
ATOM 1584 O O . GLN A 1 197 ? 5.998 31.895 -11.866 1.00 36.31 197 GLN A O 1
ATOM 1589 N N . ALA A 1 198 ? 6.370 29.679 -11.680 1.00 38.72 198 ALA A N 1
ATOM 1590 C CA . ALA A 1 198 ? 5.832 29.521 -10.330 1.00 38.72 198 ALA A CA 1
ATOM 1591 C C . ALA A 1 198 ? 6.704 30.182 -9.245 1.00 38.72 198 ALA A C 1
ATOM 1593 O O . ALA A 1 198 ? 7.891 30.442 -9.444 1.00 38.72 198 ALA A O 1
ATOM 1594 N N . GLU A 1 199 ? 6.071 30.465 -8.106 1.00 37.75 199 GLU A N 1
ATOM 1595 C CA . GLU A 1 199 ? 6.611 31.296 -7.028 1.00 37.75 199 GLU A CA 1
ATOM 1596 C C . GLU A 1 199 ? 7.724 30.612 -6.217 1.00 37.75 199 GLU A C 1
ATOM 1598 O O . GLU A 1 199 ? 7.838 29.387 -6.173 1.00 37.75 199 GLU A O 1
ATOM 1603 N N . ALA A 1 200 ? 8.562 31.443 -5.592 1.00 36.31 200 ALA A N 1
ATOM 1604 C CA . ALA A 1 200 ? 9.730 31.016 -4.834 1.00 36.31 200 ALA A CA 1
ATOM 1605 C C . ALA A 1 200 ? 9.374 30.413 -3.465 1.00 36.31 200 ALA A C 1
ATOM 1607 O O . ALA A 1 200 ? 8.362 30.745 -2.850 1.00 36.31 200 ALA A O 1
ATOM 1608 N N . GLU A 1 201 ? 10.263 29.541 -2.998 1.00 36.00 201 GLU A N 1
ATOM 1609 C CA . GLU A 1 201 ? 10.128 28.725 -1.792 1.00 36.00 201 GLU A CA 1
ATOM 1610 C C . GLU A 1 201 ? 10.088 29.567 -0.506 1.00 36.00 201 GLU A C 1
ATOM 1612 O O . GLU A 1 201 ? 10.854 30.519 -0.336 1.00 36.00 201 GLU A O 1
ATOM 1617 N N . GLY A 1 202 ? 9.201 29.186 0.416 1.00 32.19 202 GLY A N 1
ATOM 1618 C CA . GLY A 1 202 ? 9.063 29.806 1.730 1.00 32.19 202 GLY A CA 1
ATOM 1619 C C . GLY A 1 202 ? 9.762 29.022 2.842 1.00 32.19 202 GLY A C 1
ATOM 1620 O O . GLY A 1 202 ? 9.654 27.803 2.913 1.00 32.19 202 GLY A O 1
ATOM 1621 N N . GLU A 1 203 ? 10.407 29.777 3.732 1.00 37.72 203 GLU A N 1
ATOM 1622 C CA . GLU A 1 203 ? 10.433 29.549 5.187 1.00 37.72 203 GLU A CA 1
ATOM 1623 C C . GLU A 1 203 ? 10.956 28.186 5.692 1.00 37.72 203 GLU A C 1
ATOM 1625 O O . GLU A 1 203 ? 10.211 27.277 6.048 1.00 37.72 203 GLU A O 1
ATOM 1630 N N . ALA A 1 204 ? 12.282 28.111 5.855 1.00 34.97 204 ALA A N 1
ATOM 1631 C CA . ALA A 1 204 ? 12.914 27.185 6.791 1.00 34.97 204 ALA A CA 1
ATOM 1632 C C . ALA A 1 204 ? 13.000 27.836 8.187 1.00 34.97 204 ALA A C 1
ATOM 1634 O O . ALA A 1 204 ? 13.903 28.636 8.443 1.00 34.97 204 ALA A O 1
ATOM 1635 N N . GLU A 1 205 ? 12.069 27.504 9.084 1.00 41.03 205 GLU A N 1
ATOM 1636 C CA . GLU A 1 205 ? 12.191 27.836 10.511 1.00 41.03 205 GLU A CA 1
ATOM 1637 C C . GLU A 1 205 ? 13.139 26.860 11.227 1.00 41.03 205 GLU A C 1
ATOM 1639 O O . GLU A 1 205 ? 13.229 25.681 10.880 1.00 41.03 205 GLU A O 1
ATOM 1644 N N . ALA A 1 206 ? 13.882 27.372 12.212 1.00 38.97 206 ALA A N 1
ATOM 1645 C CA . ALA A 1 206 ? 14.977 26.665 12.868 1.00 38.97 206 ALA A CA 1
ATOM 1646 C C . ALA A 1 206 ? 14.851 26.714 14.399 1.00 38.97 206 ALA A C 1
ATOM 1648 O O . ALA A 1 206 ? 15.243 27.695 15.026 1.00 38.97 206 ALA A O 1
ATOM 1649 N N . GLU A 1 207 ? 14.375 25.614 14.983 1.00 38.34 207 GLU A N 1
ATOM 1650 C CA . GLU A 1 207 ? 14.404 25.271 16.415 1.00 38.34 207 GLU A CA 1
ATOM 1651 C C . GLU A 1 207 ? 14.592 23.734 16.510 1.00 38.34 207 GLU A C 1
ATOM 1653 O O . GLU A 1 207 ? 14.172 23.018 15.602 1.00 38.34 207 GLU A O 1
ATOM 1658 N N . GLY A 1 208 ? 15.224 23.120 17.513 1.00 34.72 208 GLY A N 1
ATOM 1659 C CA . GLY A 1 208 ? 15.955 23.630 18.676 1.00 34.72 208 GLY A CA 1
ATOM 1660 C C . GLY A 1 208 ? 17.255 22.826 18.882 1.00 34.72 208 GLY A C 1
ATOM 1661 O O . GLY A 1 208 ? 17.459 21.776 18.280 1.00 34.72 208 GLY A O 1
ATOM 1662 N N . GLU A 1 209 ? 18.253 23.412 19.535 1.00 41.50 209 GLU A N 1
ATOM 1663 C CA . GLU A 1 209 ? 18.533 23.227 20.972 1.00 41.50 209 GLU A CA 1
ATOM 1664 C C . GLU A 1 209 ? 19.416 22.003 21.264 1.00 41.50 209 GLU A C 1
ATOM 1666 O O . GLU A 1 209 ? 19.059 20.849 21.044 1.00 41.50 209 GLU A O 1
ATOM 1671 N N . ALA A 1 210 ? 20.622 22.298 21.750 1.00 38.53 210 ALA A N 1
ATOM 1672 C CA . ALA A 1 210 ? 21.609 21.317 22.161 1.00 38.53 210 ALA A CA 1
ATOM 1673 C C . ALA A 1 210 ? 21.613 21.215 23.687 1.00 38.53 210 ALA A C 1
ATOM 1675 O O . ALA A 1 210 ? 21.882 22.212 24.356 1.00 38.53 210 ALA A O 1
ATOM 1676 N N . GLU A 1 211 ? 21.432 20.009 24.219 1.00 43.19 211 GLU A N 1
ATOM 1677 C CA . GLU A 1 211 ? 21.832 19.686 25.587 1.00 43.19 211 GLU A CA 1
ATOM 1678 C C . GLU A 1 211 ? 22.913 18.603 25.559 1.00 43.19 211 GLU A C 1
ATOM 1680 O O . GLU A 1 211 ? 22.808 17.597 24.855 1.00 43.19 211 GLU A O 1
ATOM 1685 N N . ALA A 1 212 ? 24.001 18.869 26.281 1.00 41.66 212 ALA A N 1
ATOM 1686 C CA . ALA A 1 212 ? 25.208 18.058 26.304 1.00 41.66 212 ALA A CA 1
ATOM 1687 C C . ALA A 1 212 ? 25.652 17.834 27.755 1.00 41.66 212 ALA A C 1
ATOM 1689 O O . ALA A 1 212 ? 26.540 18.512 28.267 1.00 41.66 212 ALA A O 1
ATOM 1690 N N . GLU A 1 213 ? 25.032 16.845 28.387 1.00 42.56 213 GLU A N 1
ATOM 1691 C CA . GLU A 1 213 ? 25.424 16.214 29.651 1.00 42.56 213 GLU A CA 1
ATOM 1692 C C . GLU A 1 213 ? 25.211 14.699 29.443 1.00 42.56 213 GLU A C 1
ATOM 1694 O O . GLU A 1 213 ? 24.281 14.310 28.743 1.00 42.56 213 GLU A O 1
ATOM 1699 N N . GLY A 1 214 ? 26.014 13.760 29.937 1.00 34.28 214 GLY A N 1
ATOM 1700 C CA . GLY A 1 214 ? 27.215 13.787 30.767 1.00 34.28 214 GLY A CA 1
ATOM 1701 C C . GLY A 1 214 ? 27.613 12.327 31.071 1.00 34.28 214 GLY A C 1
ATOM 1702 O O . GLY A 1 214 ? 26.955 11.405 30.602 1.00 34.28 214 GLY A O 1
ATOM 1703 N N . GLU A 1 215 ? 28.664 12.113 31.868 1.00 41.72 215 GLU A N 1
ATOM 1704 C CA . GLU A 1 215 ? 28.986 10.811 32.498 1.00 41.72 215 GLU A CA 1
ATOM 1705 C C . GLU A 1 215 ? 29.411 9.652 31.565 1.00 41.72 215 GLU A C 1
ATOM 1707 O O . GLU A 1 215 ? 28.727 8.646 31.384 1.00 41.72 215 GLU A O 1
ATOM 1712 N N . ALA A 1 216 ? 30.652 9.737 31.076 1.00 43.38 216 ALA A N 1
ATOM 1713 C CA . ALA A 1 216 ? 31.453 8.542 30.814 1.00 43.38 216 ALA A CA 1
ATOM 1714 C C . ALA A 1 216 ? 32.156 8.121 32.119 1.00 43.38 216 ALA A C 1
ATOM 1716 O O . ALA A 1 216 ? 33.187 8.698 32.473 1.00 43.38 216 ALA A O 1
ATOM 1717 N N . GLU A 1 217 ? 31.603 7.144 32.842 1.00 44.00 217 GLU A N 1
ATOM 1718 C CA . GLU A 1 217 ? 32.280 6.521 33.988 1.00 44.00 217 GLU A CA 1
ATOM 1719 C C . GLU A 1 217 ? 33.079 5.290 33.529 1.00 44.00 217 GLU A C 1
ATOM 1721 O O . GLU A 1 217 ? 32.613 4.483 32.722 1.00 44.00 217 GLU A O 1
ATOM 1726 N N . ALA A 1 218 ? 34.320 5.179 34.003 1.00 42.88 218 ALA A N 1
ATOM 1727 C CA . ALA A 1 218 ? 35.237 4.112 33.625 1.00 42.88 218 ALA A CA 1
ATOM 1728 C C . ALA A 1 218 ? 35.068 2.879 34.524 1.00 42.88 218 ALA A C 1
ATOM 1730 O O . ALA A 1 218 ? 34.960 3.003 35.742 1.00 42.88 218 ALA A O 1
ATOM 1731 N N . ALA A 1 219 ? 35.157 1.692 33.924 1.00 46.53 219 ALA A N 1
ATOM 1732 C CA . ALA A 1 219 ? 35.422 0.443 34.630 1.00 46.53 219 ALA A CA 1
ATOM 1733 C C . ALA A 1 219 ? 36.556 -0.296 33.903 1.00 46.53 219 ALA A C 1
ATOM 1735 O O . ALA A 1 219 ? 36.399 -0.735 32.762 1.00 46.53 219 ALA A O 1
ATOM 1736 N N . GLU A 1 220 ? 37.714 -0.354 34.556 1.00 46.94 220 GLU A N 1
ATOM 1737 C CA . GLU A 1 220 ? 38.890 -1.129 34.152 1.00 46.94 220 GLU A CA 1
ATOM 1738 C C . GLU A 1 220 ? 38.786 -2.573 34.690 1.00 46.94 220 GLU A C 1
ATOM 1740 O O . GLU A 1 220 ? 38.108 -2.786 35.692 1.00 46.94 220 GLU A O 1
ATOM 1745 N N . GLU A 1 221 ? 39.524 -3.511 34.069 1.00 47.44 221 GLU A N 1
ATOM 1746 C CA . GLU A 1 221 ? 39.885 -4.853 34.603 1.00 47.44 221 GLU A CA 1
ATOM 1747 C C . GLU A 1 221 ? 38.695 -5.837 34.848 1.00 47.44 221 GLU A C 1
ATOM 1749 O O . GLU A 1 221 ? 37.542 -5.443 34.967 1.00 47.44 221 GLU A O 1
ATOM 1754 N N . GLU A 1 222 ? 38.808 -7.172 34.822 1.00 47.69 222 GLU A N 1
ATOM 1755 C CA . GLU A 1 222 ? 39.917 -8.144 34.725 1.00 47.69 222 GLU A CA 1
ATOM 1756 C C . GLU A 1 222 ? 39.621 -9.134 33.563 1.00 47.69 222 GLU A C 1
ATOM 1758 O O . GLU A 1 222 ? 38.471 -9.453 33.267 1.00 47.69 222 GLU A O 1
ATOM 1763 N N . GLU A 1 223 ? 40.586 -9.555 32.745 1.00 50.12 223 GLU A N 1
ATOM 1764 C CA . GLU A 1 223 ? 41.387 -10.784 32.931 1.00 50.12 223 GLU A CA 1
ATOM 1765 C C . GLU A 1 223 ? 40.623 -12.039 33.433 1.00 50.12 223 GLU A C 1
ATOM 1767 O O . GLU A 1 223 ? 40.507 -12.294 34.626 1.00 50.12 223 GLU A O 1
ATOM 1772 N N . ASN A 1 224 ? 40.182 -12.886 32.493 1.00 48.00 224 ASN A N 1
ATOM 1773 C CA . ASN A 1 224 ? 40.170 -14.360 32.576 1.00 48.00 224 ASN A CA 1
ATOM 1774 C C . ASN A 1 224 ? 40.115 -14.877 31.117 1.00 48.00 224 ASN A C 1
ATOM 1776 O O . ASN A 1 224 ? 39.247 -14.445 30.364 1.00 48.00 224 ASN A O 1
ATOM 1780 N N . ALA A 1 225 ? 41.050 -15.651 30.561 1.00 52.12 225 ALA A N 1
ATOM 1781 C CA . ALA A 1 225 ? 41.709 -16.867 31.048 1.00 52.12 225 ALA A CA 1
ATOM 1782 C C . ALA A 1 225 ? 40.786 -18.104 31.088 1.00 52.12 225 ALA A C 1
ATOM 1784 O O . ALA A 1 225 ? 40.458 -18.582 32.168 1.00 52.12 225 ALA A O 1
ATOM 1785 N N . GLU A 1 226 ? 40.418 -18.635 29.911 1.00 45.44 226 GLU A N 1
ATOM 1786 C CA . GLU A 1 226 ? 40.742 -20.023 29.491 1.00 45.44 226 GLU A CA 1
ATOM 1787 C C . GLU A 1 226 ? 40.644 -20.186 27.957 1.00 45.44 226 GLU A C 1
ATOM 1789 O O . GLU A 1 226 ? 39.705 -19.609 27.361 1.00 45.44 226 GLU A O 1
#

Radius of gyration: 53.53 Å; chains: 1; bounding box: 99×73×150 Å